Protein AF-0000000076679055 (afdb_homodimer)

Radius of gyration: 23.66 Å; Cα contacts (8 Å, |Δi|>4): 465; chains: 2; bounding box: 40×98×51 Å

Nearest PDB structures (foldseek):
  8y9r-assembly2_B  TM=8.107E-01  e=3.234E-06  Physcomitrium patens
  3w3u-assembly1_A  TM=6.048E-01  e=8.838E-02  Saccharomyces cerevisiae S288C
  7zbw-assembly1_D  TM=5.914E-01  e=6.146E-02  Homo sapiens
  3w3t-assembly1_A  TM=6.083E-01  e=1.524E-01  Saccharomyces cerevisiae S288C
  8or2-assembly1_C  TM=5.785E-01  e=1.456E-01  Homo sapiens

Solvent-accessible surface area (backbone atoms only — not comparable to full-atom values): 18844 Å² total; per-residue (Å²): 130,77,78,72,76,64,75,47,62,43,54,52,50,50,51,32,52,58,38,26,70,36,81,91,36,21,67,60,24,49,52,50,47,44,51,48,56,57,64,55,52,73,86,47,43,65,47,41,54,54,53,44,50,60,64,50,90,84,49,54,64,63,42,49,21,50,35,31,43,43,59,32,45,39,60,81,54,43,61,62,79,67,42,57,83,46,42,66,60,54,47,51,42,38,61,71,42,28,61,46,83,49,65,68,35,38,52,24,30,30,46,25,39,23,37,46,25,37,49,36,36,73,71,67,40,72,66,57,81,56,61,67,38,54,47,32,44,74,64,44,83,49,63,46,21,26,29,37,21,20,45,27,48,22,33,31,50,45,42,55,44,89,79,54,69,68,58,54,50,54,71,54,53,40,57,78,80,127,132,76,78,73,78,65,74,49,63,43,55,52,50,50,52,33,51,59,37,26,70,36,81,90,36,21,68,60,24,48,53,50,49,46,52,48,56,56,64,54,50,71,88,47,44,65,49,42,54,54,52,44,51,61,64,49,91,83,49,53,64,64,42,48,22,49,36,31,44,44,59,32,44,40,60,80,55,42,61,63,79,67,42,58,83,45,41,66,58,53,47,50,43,37,59,72,42,29,61,46,83,49,64,67,36,37,51,23,30,30,46,25,40,24,37,48,24,37,49,36,34,75,70,68,40,73,66,59,81,56,59,68,38,54,46,34,45,74,66,44,83,48,64,45,23,26,29,38,21,19,45,26,48,22,32,32,50,44,41,54,43,89,79,53,71,68,56,54,49,52,71,53,55,41,57,76,81,128

pLDDT: mean 84.45, std 19.36, range [22.41, 98.06]

Sequence (356 aa):
MGTSKGEGTKQRVNRCLSKMSDRDTEAMAASELESMARALAPDALPAFVAAVSDARPTDRAPLRRHSLRVLALLPASHPAEAVAPLLPRMLSAALRRLRDPDSSVRAACVDAVRSVAVAAAAAGRRPGRPPPLTDALLHEQDQCAQLAAALCLAAAVDASDPGDPDLARHLRGSSPASMGTSKGEGTKQRVNRCLSKMSDRDTEAMAASELESMARALAPDALPAFVAAVSDARPTDRAPLRRHSLRVLALLPASHPAEAVAPLLPRMLSAALRRLRDPDSSVRAACVDAVRSVAVAAAAAGRRPGRPPPLTDALLHEQDQCAQLAAALCLAAAVDASDPGDPDLARHLRGSSPAS

Foldseek 3Di:
DPPPVPQQLLRVLVVLLVLCLDPVCVVVSLVVLLVCLLPDDLVSNQSNLVNLLPDDLPGDPSSLLSSLQSLLCNLVRDDLVSCVVCLVSQLVSLLVCQLPPDVSSLLSSLSNLLSSLLSCLVVVNQPDQPVVLVCQCVPPPRPSNNVSSVSSSQSNVVSNDPPDPVSNCVSPVVPPDD/DPPPVPQQLLRVLVVLLVLCLDPVCNVVSLVVLLVCLLPDDLVSVVSNLVNLLPDDLPGDPSSLLSSLQSLLCNLVRDDLVSCVVCLVSQLVSLLVCQLRPDVSSLLSSLSNLLSSLLSCLVVVNQPDQPVVLVCQCVPPPRPSNNVSSVSSSQSNVVSNPPPDPVSNCVSVVVPPDD

Structure (mmCIF, N/CA/C/O backbone):
data_AF-0000000076679055-model_v1
#
loop_
_entity.id
_entity.type
_entity.pdbx_description
1 polymer 'Microtubule-associated protein SPIRAL2-like'
#
loop_
_atom_site.group_PDB
_atom_site.id
_atom_site.type_symbol
_atom_site.label_atom_id
_atom_site.label_alt_id
_atom_site.label_comp_id
_atom_site.label_asym_id
_atom_site.label_entity_id
_atom_site.label_seq_id
_atom_site.pdbx_PDB_ins_code
_atom_site.Cartn_x
_atom_site.Cartn_y
_atom_site.Cartn_z
_atom_site.occupancy
_atom_site.B_iso_or_equiv
_atom_site.auth_seq_id
_atom_site.auth_comp_id
_atom_site.auth_asym_id
_atom_site.auth_atom_id
_atom_site.pdbx_PDB_model_num
ATOM 1 N N . MET A 1 1 ? 2.695 -46.188 -33.531 1 27.61 1 MET A N 1
ATOM 2 C CA . MET A 1 1 ? 2.6 -44.75 -33.469 1 27.61 1 MET A CA 1
ATOM 3 C C . MET A 1 1 ? 2.779 -44.25 -32.031 1 27.61 1 MET A C 1
ATOM 5 O O . MET A 1 1 ? 2.018 -44.656 -31.141 1 27.61 1 MET A O 1
ATOM 9 N N . GLY A 1 2 ? 3.902 -44.312 -31.422 1 33.94 2 GLY A N 1
ATOM 10 C CA . GLY A 1 2 ? 4.277 -44.156 -30.031 1 33.94 2 GLY A CA 1
ATOM 11 C C . GLY A 1 2 ? 3.584 -42.969 -29.359 1 33.94 2 GLY A C 1
ATOM 12 O O . GLY A 1 2 ? 3.428 -41.906 -29.953 1 33.94 2 GLY A O 1
ATOM 13 N N . THR A 1 3 ? 2.453 -43.188 -28.625 1 39.16 3 THR A N 1
ATOM 14 C CA . THR A 1 3 ? 1.715 -42.219 -27.828 1 39.16 3 THR A CA 1
ATOM 15 C C . THR A 1 3 ? 2.656 -41.156 -27.281 1 39.16 3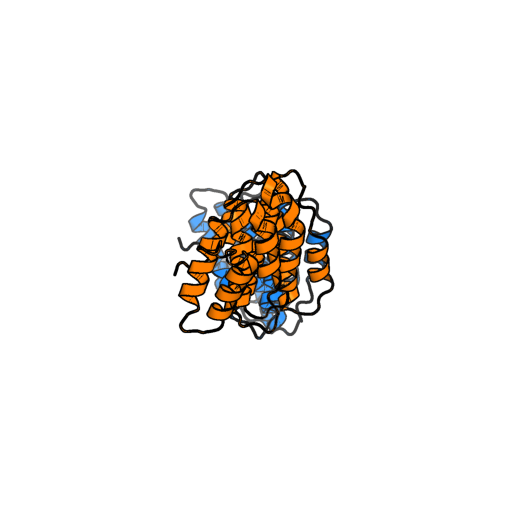 THR A C 1
ATOM 17 O O . THR A 1 3 ? 3.588 -41.469 -26.531 1 39.16 3 THR A O 1
ATOM 20 N N . SER A 1 4 ? 3.342 -40.375 -28.016 1 40.94 4 SER A N 1
ATOM 21 C CA . SER A 1 4 ? 4.266 -39.281 -27.688 1 40.94 4 SER A CA 1
ATOM 22 C C . SER A 1 4 ? 3.963 -38.719 -26.312 1 40.94 4 SER A C 1
ATOM 24 O O . SER A 1 4 ? 2.867 -38.188 -26.062 1 40.94 4 SER A O 1
ATOM 26 N N . LYS A 1 5 ? 4.051 -39.406 -25.156 1 46.84 5 LYS A N 1
ATOM 27 C CA . LYS A 1 5 ? 3.824 -39.094 -23.75 1 46.84 5 LYS A CA 1
ATOM 28 C C . LYS A 1 5 ? 4.02 -37.594 -23.484 1 46.84 5 LYS A C 1
ATOM 30 O O . LYS A 1 5 ? 5.137 -37.094 -23.578 1 46.84 5 LYS A O 1
ATOM 35 N N . GLY A 1 6 ? 3.215 -36.656 -23.984 1 52.88 6 GLY A N 1
ATOM 36 C CA . GLY A 1 6 ? 3.178 -35.219 -23.953 1 52.88 6 GLY A CA 1
ATOM 37 C C . GLY A 1 6 ? 3.947 -34.625 -22.781 1 52.88 6 GLY A C 1
ATOM 38 O O . GLY A 1 6 ? 4.195 -35.281 -21.781 1 52.88 6 GLY A O 1
ATOM 39 N N . GLU A 1 7 ? 4.938 -33.781 -23.203 1 69.25 7 GLU A N 1
ATOM 40 C CA . GLU A 1 7 ? 5.719 -33.062 -22.203 1 69.25 7 GLU A CA 1
ATOM 41 C C . GLU A 1 7 ? 4.859 -32.719 -21 1 69.25 7 GLU A C 1
ATOM 43 O O . GLU A 1 7 ? 3.756 -32.188 -21.156 1 69.25 7 GLU A O 1
ATOM 48 N N . GLY A 1 8 ? 5.148 -33.438 -19.938 1 85.56 8 GLY A N 1
ATOM 49 C CA . GLY A 1 8 ? 4.438 -33.156 -18.703 1 85.56 8 GLY A CA 1
ATOM 50 C C . GLY A 1 8 ? 4.355 -31.656 -18.406 1 85.56 8 GLY A C 1
ATOM 51 O O . GLY A 1 8 ? 5.129 -30.875 -18.953 1 85.56 8 GLY A O 1
ATOM 52 N N . THR A 1 9 ? 3.268 -31.234 -18 1 88.25 9 THR A N 1
ATOM 53 C CA . THR A 1 9 ? 3.029 -29.844 -17.656 1 88.25 9 THR A CA 1
ATOM 54 C C . THR A 1 9 ? 4.273 -29.219 -17.031 1 88.25 9 THR A C 1
ATOM 56 O O . THR A 1 9 ? 4.691 -28.125 -17.422 1 88.25 9 THR A O 1
ATOM 59 N N . LYS A 1 10 ? 4.965 -29.906 -16.172 1 90.56 10 LYS A N 1
ATOM 60 C CA . LYS A 1 10 ? 6.145 -29.391 -15.492 1 90.56 10 LYS A CA 1
ATOM 61 C C . LYS A 1 10 ? 7.277 -29.125 -16.484 1 90.56 10 LYS A C 1
ATOM 63 O O . LYS A 1 10 ? 7.965 -28.109 -16.375 1 90.56 10 LYS A O 1
ATOM 68 N N . GLN A 1 11 ? 7.473 -29.984 -17.391 1 91 11 GLN A N 1
ATOM 69 C CA . GLN A 1 11 ? 8.531 -29.828 -18.391 1 91 11 GLN A CA 1
ATOM 70 C C . GLN A 1 11 ? 8.266 -28.641 -19.297 1 91 11 GLN A C 1
ATOM 72 O O . GLN A 1 11 ? 9.188 -27.875 -19.625 1 91 11 GLN A O 1
ATOM 77 N N . ARG A 1 12 ? 7.078 -28.516 -19.672 1 92.25 12 ARG A N 1
ATOM 78 C CA . ARG A 1 12 ? 6.707 -27.391 -20.516 1 92.25 12 ARG A CA 1
ATOM 79 C C . ARG A 1 12 ? 6.934 -26.062 -19.797 1 92.25 12 ARG A C 1
ATOM 81 O O . ARG A 1 12 ? 7.473 -25.125 -20.375 1 92.25 12 ARG A O 1
ATOM 88 N N . VAL A 1 13 ? 6.547 -26.031 -18.516 1 93.81 13 VAL A N 1
ATOM 89 C CA . VAL A 1 13 ? 6.719 -24.828 -17.703 1 93.81 13 VAL A CA 1
ATOM 90 C C . VAL A 1 13 ? 8.211 -24.516 -17.562 1 93.81 13 VAL A C 1
ATOM 92 O O . VAL A 1 13 ? 8.625 -23.375 -17.766 1 93.81 13 VAL A O 1
ATOM 95 N N . ASN A 1 14 ? 8.969 -25.516 -17.312 1 91.75 14 ASN A N 1
ATOM 96 C CA . ASN A 1 14 ? 10.406 -25.328 -17.125 1 91.75 14 ASN A CA 1
ATOM 97 C C . ASN A 1 14 ? 11.07 -24.797 -18.391 1 91.75 14 ASN A C 1
ATOM 99 O O . ASN A 1 14 ? 11.977 -23.969 -18.328 1 91.75 14 ASN A O 1
ATOM 103 N N . ARG A 1 15 ? 10.617 -25.312 -19.453 1 91.62 15 ARG A N 1
ATOM 104 C CA . ARG A 1 15 ? 11.133 -24.828 -20.734 1 91.62 15 ARG A CA 1
ATOM 105 C C . ARG A 1 15 ? 10.805 -23.344 -20.922 1 91.62 15 ARG A C 1
ATOM 107 O O . ARG A 1 15 ? 11.664 -22.562 -21.328 1 91.62 15 ARG A O 1
ATOM 114 N N . CYS A 1 16 ? 9.633 -23.016 -20.656 1 93.12 16 CYS A N 1
ATOM 115 C CA . CYS A 1 16 ? 9.211 -21.625 -20.766 1 93.12 16 CYS A CA 1
ATOM 116 C C . CYS A 1 16 ? 10.031 -20.734 -19.828 1 93.12 16 CYS A C 1
ATOM 118 O O . CYS A 1 16 ? 10.5 -19.672 -20.234 1 93.12 16 CYS A O 1
ATOM 120 N N . LEU A 1 17 ? 10.227 -21.188 -18.625 1 92.25 17 LEU A N 1
ATOM 121 C CA . LEU A 1 17 ? 10.977 -20.422 -17.625 1 92.25 17 LEU A CA 1
ATOM 122 C C . LEU A 1 17 ? 12.43 -20.25 -18.062 1 92.25 17 LEU A C 1
ATOM 124 O O . LEU A 1 17 ? 13.016 -19.188 -17.891 1 92.25 17 LEU A O 1
ATOM 128 N N . SER A 1 18 ? 12.953 -21.281 -18.625 1 90.88 18 SER A N 1
ATOM 129 C CA . SER A 1 18 ? 14.32 -21.219 -19.125 1 90.88 18 SER A CA 1
ATOM 130 C C . SER A 1 18 ? 14.461 -20.172 -20.219 1 90.88 18 SER A C 1
ATOM 132 O O . SER A 1 18 ? 15.453 -19.438 -20.266 1 90.88 18 SER A O 1
ATOM 134 N N . LYS A 1 19 ? 13.508 -20.062 -21.078 1 93.31 19 LYS A N 1
ATOM 135 C CA . LYS A 1 19 ? 13.5 -19.078 -22.156 1 93.31 19 LYS A CA 1
ATOM 136 C C . LYS A 1 19 ? 13.367 -17.656 -21.609 1 93.31 19 LYS A C 1
ATOM 138 O O . LYS A 1 19 ? 13.75 -16.688 -22.266 1 93.31 19 LYS A O 1
ATOM 143 N N . MET A 1 20 ? 12.836 -17.5 -20.438 1 91.5 20 MET A N 1
ATOM 144 C CA . MET A 1 20 ? 12.57 -16.203 -19.828 1 91.5 20 MET A CA 1
ATOM 145 C C . MET A 1 20 ? 13.859 -15.57 -19.328 1 91.5 20 MET A C 1
ATOM 147 O O . MET A 1 20 ? 13.922 -14.359 -19.109 1 91.5 20 MET A O 1
ATOM 151 N N . SER A 1 21 ? 14.852 -16.391 -19.172 1 86.56 21 SER A N 1
ATOM 152 C CA . SER A 1 21 ? 16.125 -15.898 -18.672 1 86.56 21 SER A CA 1
ATOM 153 C C . SER A 1 21 ? 16.922 -15.18 -19.766 1 86.56 21 SER A C 1
ATOM 155 O O . SER A 1 21 ? 17.875 -14.461 -19.469 1 86.56 21 SER A O 1
ATOM 157 N N . ASP A 1 22 ? 16.469 -15.438 -20.984 1 88.88 22 ASP A N 1
ATOM 158 C CA . ASP A 1 22 ? 17.109 -14.742 -22.094 1 88.88 22 ASP A CA 1
ATOM 159 C C . ASP A 1 22 ? 16.312 -13.5 -22.484 1 88.88 22 ASP A C 1
ATOM 161 O O . ASP A 1 22 ? 15.109 -13.578 -22.75 1 88.88 22 ASP A O 1
ATOM 165 N N . ARG A 1 23 ? 17 -12.398 -22.578 1 87.5 23 ARG A N 1
ATOM 166 C CA . ARG A 1 23 ? 16.359 -11.117 -22.859 1 87.5 23 ARG A CA 1
ATOM 167 C C . ARG A 1 23 ? 15.617 -11.156 -24.188 1 87.5 23 ARG A C 1
ATOM 169 O O . ARG A 1 23 ? 14.516 -10.617 -24.312 1 87.5 23 ARG A O 1
ATOM 176 N N . ASP A 1 24 ? 16.125 -11.875 -25.125 1 91.62 24 ASP A N 1
ATOM 177 C CA . ASP A 1 24 ? 15.57 -11.898 -26.469 1 91.62 24 ASP A CA 1
ATOM 178 C C . ASP A 1 24 ? 14.273 -12.695 -26.531 1 91.62 24 ASP A C 1
ATOM 180 O O . ASP A 1 24 ? 13.43 -12.461 -27.391 1 91.62 24 ASP A O 1
ATOM 184 N N . THR A 1 25 ? 14.094 -13.586 -25.625 1 93.31 25 THR A N 1
ATOM 185 C CA . THR A 1 25 ? 12.938 -14.477 -25.688 1 93.31 25 THR A CA 1
ATOM 186 C C . THR A 1 25 ? 12.016 -14.242 -24.484 1 93.31 25 THR A C 1
ATOM 188 O O . THR A 1 25 ? 11 -14.93 -24.344 1 93.31 25 THR A O 1
ATOM 191 N N . GLU A 1 26 ? 12.352 -13.312 -23.625 1 93.56 26 GLU A N 1
ATOM 192 C CA . GLU A 1 26 ? 11.633 -13.094 -22.359 1 93.56 26 GLU A CA 1
ATOM 193 C C . GLU A 1 26 ? 10.156 -12.812 -22.625 1 93.56 26 GLU A C 1
ATOM 195 O O . GLU A 1 26 ? 9.281 -13.453 -22.031 1 93.56 26 GLU A O 1
ATOM 200 N N . ALA A 1 27 ? 9.867 -11.883 -23.484 1 94.56 27 ALA A N 1
ATOM 201 C CA . ALA A 1 27 ? 8.5 -11.453 -23.734 1 94.56 27 ALA A CA 1
ATOM 202 C C . ALA A 1 27 ? 7.652 -12.602 -24.281 1 94.56 27 ALA A C 1
ATOM 204 O O . ALA A 1 27 ? 6.512 -12.797 -23.859 1 94.56 27 ALA A O 1
ATOM 205 N N . MET A 1 28 ? 8.25 -13.273 -25.234 1 95.44 28 MET A N 1
ATOM 206 C CA . MET A 1 28 ? 7.543 -14.406 -25.828 1 95.44 28 MET A CA 1
ATOM 207 C C . MET A 1 28 ? 7.309 -15.508 -24.797 1 95.44 28 MET A C 1
ATOM 209 O O . MET A 1 28 ? 6.223 -16.078 -24.734 1 95.44 28 MET A O 1
ATOM 213 N N . ALA A 1 29 ? 8.352 -15.797 -24.078 1 96.62 29 ALA A N 1
ATOM 214 C CA . ALA A 1 29 ? 8.25 -16.812 -23.031 1 96.62 29 ALA A CA 1
ATOM 215 C C . ALA A 1 29 ? 7.191 -16.422 -22 1 96.62 29 ALA A C 1
ATOM 217 O O . ALA A 1 29 ? 6.406 -17.281 -21.562 1 96.62 29 ALA A O 1
ATOM 218 N N . ALA A 1 30 ? 7.117 -15.172 -21.641 1 96.56 30 ALA A N 1
ATOM 219 C CA . ALA A 1 30 ? 6.125 -14.68 -20.688 1 96.56 30 ALA A CA 1
ATOM 220 C C . ALA A 1 30 ? 4.711 -14.867 -21.219 1 96.56 30 ALA A C 1
ATOM 222 O O . ALA A 1 30 ? 3.822 -15.336 -20.5 1 96.56 30 ALA A O 1
ATOM 223 N N . SER A 1 31 ? 4.547 -14.469 -22.453 1 96.69 31 SER A N 1
ATOM 224 C CA . SER A 1 31 ? 3.244 -14.617 -23.094 1 96.69 31 SER A CA 1
ATOM 225 C C . SER A 1 31 ? 2.826 -16.078 -23.156 1 96.69 31 SER A C 1
ATOM 227 O O . SER A 1 31 ? 1.664 -16.422 -22.906 1 96.69 31 SER A O 1
ATOM 229 N N . GLU A 1 32 ? 3.777 -16.906 -23.547 1 96.25 32 GLU A N 1
ATOM 230 C CA . GLU A 1 32 ? 3.508 -18.328 -23.609 1 96.25 32 GLU A CA 1
ATOM 231 C C . GLU A 1 32 ? 3.115 -18.891 -22.234 1 96.25 32 GLU A C 1
ATOM 233 O O . GLU A 1 32 ? 2.154 -19.641 -22.125 1 96.25 32 GLU A O 1
ATOM 238 N N . LEU A 1 33 ? 3.814 -18.531 -21.25 1 96.69 33 LEU A N 1
ATOM 239 C CA . LEU A 1 33 ? 3.535 -18.984 -19.891 1 96.69 33 LEU A CA 1
ATOM 240 C C . LEU A 1 33 ? 2.143 -18.547 -19.453 1 96.69 33 LEU A C 1
ATOM 242 O O . LEU A 1 33 ? 1.403 -19.344 -18.859 1 96.69 33 LEU A O 1
ATOM 246 N N . GLU A 1 34 ? 1.774 -17.344 -19.719 1 97.31 34 GLU A N 1
ATOM 247 C CA . GLU A 1 34 ? 0.449 -16.844 -19.375 1 97.31 34 GLU A CA 1
ATOM 248 C C . GLU A 1 34 ? -0.645 -17.625 -20.094 1 97.31 34 GLU A C 1
ATOM 250 O O . GLU A 1 34 ? -1.669 -17.969 -19.5 1 97.31 34 GLU A O 1
ATOM 255 N N . SER A 1 35 ? -0.369 -17.844 -21.344 1 96.88 35 SER A N 1
ATOM 256 C CA . SER A 1 35 ? -1.322 -18.625 -22.125 1 96.88 35 SER A CA 1
ATOM 257 C C . SER A 1 35 ? -1.48 -20.031 -21.547 1 96.88 35 SER A C 1
ATOM 259 O O . SER A 1 35 ? -2.594 -20.547 -21.469 1 96.88 35 SER A O 1
ATOM 261 N N . MET A 1 36 ? -0.438 -20.625 -21.188 1 95.75 36 MET A N 1
ATOM 262 C CA . MET A 1 36 ? -0.47 -21.938 -20.547 1 95.75 36 MET A CA 1
ATOM 263 C C . MET A 1 36 ? -1.294 -21.891 -19.266 1 95.75 36 MET A C 1
ATOM 265 O O . MET A 1 36 ? -2.143 -22.75 -19.031 1 95.75 36 MET A O 1
ATOM 269 N N . ALA A 1 37 ? -1.07 -20.922 -18.469 1 97.31 37 ALA A N 1
ATOM 270 C CA . ALA A 1 37 ? -1.757 -20.766 -17.188 1 97.31 37 ALA A CA 1
ATOM 271 C C . ALA A 1 37 ? -3.268 -20.688 -17.391 1 97.31 37 ALA A C 1
ATOM 273 O O . ALA A 1 37 ? -4.031 -21.266 -16.609 1 97.31 37 ALA A O 1
ATOM 274 N N . ARG A 1 38 ? -3.74 -20.031 -18.406 1 96.88 38 ARG A N 1
ATOM 275 C CA . ARG A 1 38 ? -5.16 -19.812 -18.656 1 96.88 38 ARG A CA 1
ATOM 276 C C . ARG A 1 38 ? -5.828 -21.062 -19.203 1 96.88 38 ARG A C 1
ATOM 278 O O . ARG A 1 38 ? -7.023 -21.281 -19.016 1 96.88 38 ARG A O 1
ATOM 285 N N . ALA A 1 39 ? -5.02 -21.844 -19.828 1 95.12 39 ALA A N 1
ATOM 286 C CA . ALA A 1 39 ? -5.594 -22.953 -20.578 1 95.12 39 ALA A CA 1
ATOM 287 C C . ALA A 1 39 ? -5.367 -24.281 -19.844 1 95.12 39 ALA A C 1
ATOM 289 O O . ALA A 1 39 ? -5.664 -25.344 -20.391 1 95.12 39 ALA A O 1
ATOM 290 N N . LEU A 1 40 ? -4.926 -24.281 -18.703 1 94.69 40 LEU A N 1
ATOM 291 C CA . LEU A 1 40 ? -4.582 -25.484 -17.969 1 94.69 40 LEU A CA 1
ATOM 292 C C . LEU A 1 40 ? -5.828 -26.312 -17.672 1 94.69 40 LEU A C 1
ATOM 294 O O . LEU A 1 40 ? -6.875 -25.766 -17.328 1 94.69 40 LEU A O 1
ATOM 298 N N . ALA A 1 41 ? -5.734 -27.547 -17.859 1 93.69 41 ALA A N 1
ATOM 299 C CA . ALA A 1 41 ? -6.746 -28.453 -17.312 1 93.69 41 ALA A CA 1
ATOM 300 C C . ALA A 1 41 ? -6.668 -28.5 -15.797 1 93.69 41 ALA A C 1
ATOM 302 O O . ALA A 1 41 ? -5.586 -28.375 -15.219 1 93.69 41 ALA A O 1
ATOM 303 N N . PRO A 1 42 ? -7.789 -28.766 -15.172 1 92.44 42 PRO A N 1
ATOM 304 C CA . PRO A 1 42 ? -7.82 -28.781 -13.703 1 92.44 42 PRO A CA 1
ATOM 305 C C . PRO A 1 42 ? -6.812 -29.766 -13.109 1 92.44 42 PRO A C 1
ATOM 307 O O . PRO A 1 42 ? -6.227 -29.484 -12.062 1 92.44 42 PRO A O 1
ATOM 310 N N . ASP A 1 43 ? -6.602 -30.844 -13.766 1 92.69 43 ASP A N 1
ATOM 311 C CA . ASP A 1 43 ? -5.723 -31.875 -13.219 1 92.69 43 ASP A CA 1
ATOM 312 C C . ASP A 1 43 ? -4.254 -31.469 -13.375 1 92.69 43 ASP A C 1
ATOM 314 O O . ASP A 1 43 ? -3.375 -32.062 -12.75 1 92.69 43 ASP A O 1
ATOM 318 N N . ALA A 1 44 ? -3.961 -30.484 -14.18 1 95.31 44 ALA A N 1
ATOM 319 C CA . ALA A 1 44 ? -2.59 -30.031 -14.422 1 95.31 44 ALA A CA 1
ATOM 320 C C . ALA A 1 44 ? -2.217 -28.875 -13.5 1 95.31 44 ALA A C 1
ATOM 322 O O . ALA A 1 44 ? -1.05 -28.484 -13.422 1 95.31 44 ALA A O 1
ATOM 323 N N . LEU A 1 45 ? -3.145 -28.328 -12.742 1 96.62 45 LEU A N 1
ATOM 324 C CA . LEU A 1 45 ? -2.963 -27.109 -11.945 1 96.62 45 LEU A CA 1
ATOM 325 C C . LEU A 1 45 ? -1.923 -27.344 -10.852 1 96.62 45 LEU A C 1
ATOM 327 O O . LEU A 1 45 ? -0.998 -26.531 -10.695 1 96.62 45 LEU A O 1
ATOM 331 N N . PRO A 1 46 ? -2.014 -28.5 -10.164 1 96.31 46 PRO A N 1
ATOM 332 C CA . PRO A 1 46 ? -1.038 -28.688 -9.086 1 96.31 46 PRO A CA 1
ATOM 333 C C . PRO A 1 46 ? 0.401 -28.734 -9.594 1 96.31 46 PRO A C 1
ATOM 335 O O . PRO A 1 46 ? 1.29 -28.125 -9 1 96.31 46 PRO A O 1
ATOM 338 N N . ALA A 1 47 ? 0.545 -29.406 -10.688 1 95.44 47 ALA A N 1
ATOM 339 C CA . ALA A 1 47 ? 1.887 -29.516 -11.258 1 95.44 47 ALA A CA 1
ATOM 340 C C . ALA A 1 47 ? 2.377 -28.156 -11.75 1 95.44 47 ALA A C 1
ATOM 342 O O . ALA A 1 47 ? 3.553 -27.812 -11.602 1 95.44 47 ALA A O 1
ATOM 343 N N . PHE A 1 48 ? 1.551 -27.484 -12.344 1 97.06 48 PHE A N 1
ATOM 344 C CA . PHE A 1 48 ? 1.873 -26.156 -12.828 1 97.06 48 PHE A CA 1
ATOM 345 C C . PHE A 1 48 ? 2.285 -25.25 -11.672 1 97.06 48 PHE A C 1
ATOM 347 O O . PHE A 1 48 ? 3.344 -24.609 -11.719 1 97.06 48 PHE A O 1
ATOM 354 N N . VAL A 1 49 ? 1.483 -25.156 -10.586 1 97.81 49 VAL A N 1
ATOM 355 C CA . VAL A 1 49 ? 1.738 -24.328 -9.414 1 97.81 49 VAL A CA 1
ATOM 356 C C . VAL A 1 49 ? 3.062 -24.734 -8.773 1 97.81 49 VAL A C 1
ATOM 358 O O . VAL A 1 49 ? 3.867 -23.875 -8.398 1 97.81 49 VAL A O 1
ATOM 361 N N . ALA A 1 50 ? 3.309 -25.984 -8.742 1 96.12 50 ALA A N 1
ATOM 362 C CA . ALA A 1 50 ? 4.555 -26.484 -8.164 1 96.12 50 ALA A CA 1
ATOM 363 C C . ALA A 1 50 ? 5.762 -26 -8.961 1 96.12 50 ALA A C 1
ATOM 365 O O . ALA A 1 50 ? 6.762 -25.562 -8.375 1 96.12 50 ALA A O 1
ATOM 366 N N . ALA A 1 51 ? 5.641 -26.062 -10.266 1 95.19 51 ALA A N 1
ATOM 367 C CA . ALA A 1 51 ? 6.758 -25.703 -11.133 1 95.19 51 ALA A CA 1
ATOM 368 C C . ALA A 1 51 ? 7.062 -24.203 -11.039 1 95.19 51 ALA A C 1
ATOM 370 O O . ALA A 1 51 ? 8.227 -23.812 -10.914 1 95.19 51 ALA A O 1
ATOM 371 N N . VAL A 1 52 ? 6.055 -23.391 -11.023 1 96.38 52 VAL A N 1
ATOM 372 C CA . VAL A 1 52 ? 6.266 -21.953 -11.016 1 96.38 52 VAL A CA 1
ATOM 373 C C . VAL A 1 52 ? 6.715 -21.5 -9.633 1 96.38 52 VAL A C 1
ATOM 375 O O . VAL A 1 52 ? 7.43 -20.5 -9.492 1 96.38 52 VAL A O 1
ATOM 378 N N . SER A 1 53 ? 6.352 -22.219 -8.594 1 96.44 53 SER A N 1
ATOM 379 C CA . SER A 1 53 ? 6.695 -21.875 -7.223 1 96.44 53 SER A CA 1
ATOM 380 C C . SER A 1 53 ? 8.156 -22.172 -6.926 1 96.44 53 SER A C 1
ATOM 382 O O . SER A 1 53 ? 8.672 -21.797 -5.867 1 96.44 53 SER A O 1
ATOM 384 N N . ASP A 1 54 ? 8.828 -22.766 -7.859 1 92.5 54 ASP A N 1
ATOM 385 C CA . ASP A 1 54 ? 10.203 -23.188 -7.629 1 92.5 54 ASP A CA 1
ATOM 386 C C . ASP A 1 54 ? 11.188 -22.078 -8.008 1 92.5 54 ASP A C 1
ATOM 388 O O . ASP A 1 54 ? 12.398 -22.234 -7.84 1 92.5 54 ASP A O 1
ATOM 392 N N . ALA A 1 55 ? 10.719 -21.031 -8.5 1 93.62 55 ALA A N 1
ATOM 393 C CA . ALA A 1 55 ? 11.594 -19.906 -8.82 1 93.62 55 ALA A CA 1
ATOM 394 C C . ALA A 1 55 ? 12.453 -19.516 -7.621 1 93.62 55 ALA A C 1
ATOM 396 O O . ALA A 1 55 ? 11.969 -19.469 -6.492 1 93.62 55 ALA A O 1
ATOM 397 N N . ARG A 1 56 ? 13.719 -19.312 -7.859 1 94 56 ARG A N 1
ATOM 398 C CA . ARG A 1 56 ? 14.703 -19.031 -6.816 1 94 56 ARG A CA 1
ATOM 399 C C . ARG A 1 56 ? 15.062 -17.547 -6.797 1 94 56 ARG A C 1
ATOM 401 O O . ARG A 1 56 ? 14.891 -16.844 -7.797 1 94 56 ARG A O 1
ATOM 408 N N . PRO A 1 57 ? 15.578 -17.094 -5.629 1 94.44 57 PRO A N 1
ATOM 409 C CA . PRO A 1 57 ? 16.047 -15.703 -5.543 1 94.44 57 PRO A CA 1
ATOM 410 C C . PRO A 1 57 ? 17.188 -15.406 -6.508 1 94.44 57 PRO A C 1
ATOM 412 O O . PRO A 1 57 ? 17.406 -14.242 -6.867 1 94.44 57 PRO A O 1
ATOM 415 N N . THR A 1 58 ? 17.891 -16.391 -6.98 1 94.5 58 THR A N 1
ATOM 416 C CA . THR A 1 58 ? 19.047 -16.219 -7.863 1 94.5 58 THR A CA 1
ATOM 417 C C . THR A 1 58 ? 18.594 -16.109 -9.32 1 94.5 58 THR A C 1
ATOM 419 O O . THR A 1 58 ? 19.375 -15.711 -10.188 1 94.5 58 THR A O 1
ATOM 422 N N . ASP A 1 59 ? 17.422 -16.453 -9.562 1 94.69 59 ASP A N 1
ATOM 423 C CA . ASP A 1 59 ? 16.906 -16.312 -10.922 1 94.69 59 ASP A CA 1
ATOM 424 C C . ASP A 1 59 ? 16.797 -14.844 -11.32 1 94.69 59 ASP A C 1
ATOM 426 O O . ASP A 1 59 ? 16.703 -13.969 -10.453 1 94.69 59 ASP A O 1
ATOM 430 N N . ARG A 1 60 ? 16.812 -14.625 -12.609 1 94.75 60 ARG A N 1
ATOM 431 C CA . ARG A 1 60 ? 16.672 -13.258 -13.102 1 94.75 60 ARG A CA 1
ATOM 432 C C . ARG A 1 60 ? 15.305 -12.68 -12.727 1 94.75 60 ARG A C 1
ATOM 434 O O . ARG A 1 60 ? 14.312 -13.406 -12.641 1 94.75 60 ARG A O 1
ATOM 441 N N . ALA A 1 61 ? 15.18 -11.43 -12.586 1 95.56 61 ALA A N 1
ATOM 442 C CA . ALA A 1 61 ? 14.008 -10.727 -12.078 1 95.56 61 ALA A CA 1
ATOM 443 C C . ALA A 1 61 ? 12.773 -11.008 -12.93 1 95.56 61 ALA A C 1
ATOM 445 O O . ALA A 1 61 ? 11.688 -11.25 -12.398 1 95.56 61 ALA A O 1
ATOM 446 N N . PRO A 1 62 ? 12.93 -11.062 -14.258 1 95.38 62 PRO A N 1
ATOM 447 C CA . PRO A 1 62 ? 11.734 -11.336 -15.047 1 95.38 62 PRO A CA 1
ATOM 448 C C . PRO A 1 62 ? 11.125 -12.711 -14.75 1 95.38 62 PRO A C 1
ATOM 450 O O . PRO A 1 62 ? 9.906 -12.852 -14.719 1 95.38 62 PRO A O 1
ATOM 453 N N . LEU A 1 63 ? 11.992 -13.625 -14.586 1 96.44 63 LEU A N 1
ATOM 454 C CA . LEU A 1 63 ? 11.5 -14.961 -14.258 1 96.44 63 LEU A CA 1
ATOM 455 C C . LEU A 1 63 ? 10.758 -14.961 -12.922 1 96.44 63 LEU A C 1
ATOM 457 O O . LEU A 1 63 ? 9.656 -15.5 -12.82 1 96.44 63 LEU A O 1
ATOM 461 N N . ARG A 1 64 ? 11.32 -14.359 -11.922 1 96.88 64 ARG A N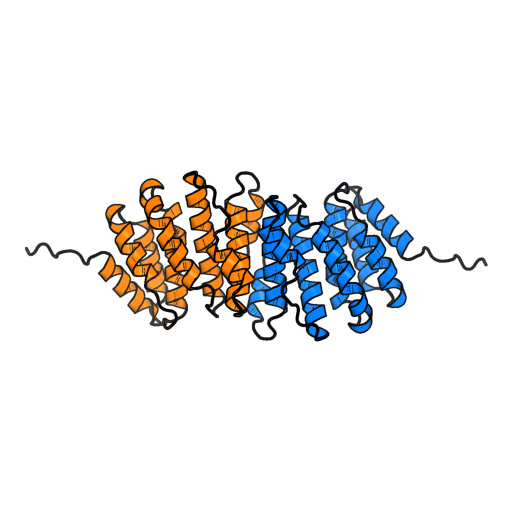 1
ATOM 462 C CA . ARG A 1 64 ? 10.68 -14.266 -10.617 1 96.88 64 ARG A CA 1
ATOM 463 C C . ARG A 1 64 ? 9.359 -13.516 -10.703 1 96.88 64 ARG A C 1
ATOM 465 O O . ARG A 1 64 ? 8.352 -13.953 -10.156 1 96.88 64 ARG A O 1
ATOM 472 N N . ARG A 1 65 ? 9.305 -12.453 -11.469 1 97.19 65 ARG A N 1
ATOM 473 C CA . ARG A 1 65 ? 8.117 -11.633 -11.641 1 97.19 65 ARG A CA 1
ATOM 474 C C . ARG A 1 65 ? 7.008 -12.414 -12.336 1 97.19 65 ARG A C 1
ATOM 476 O O . ARG A 1 65 ? 5.863 -12.43 -11.875 1 97.19 65 ARG A O 1
ATOM 483 N N . HIS A 1 66 ? 7.352 -13.047 -13.391 1 96.81 66 HIS A N 1
ATOM 484 C CA . HIS A 1 66 ? 6.336 -13.727 -14.188 1 96.81 66 HIS A CA 1
ATOM 485 C C . HIS A 1 66 ? 5.82 -14.977 -13.484 1 96.81 66 HIS A C 1
ATOM 487 O O . HIS A 1 66 ? 4.652 -15.344 -13.633 1 96.81 66 HIS A O 1
ATOM 493 N N . SER A 1 67 ? 6.684 -15.625 -12.766 1 97.25 67 SER A N 1
ATOM 494 C CA . SER A 1 67 ? 6.219 -16.75 -11.953 1 97.25 67 SER A CA 1
ATOM 495 C C . SER A 1 67 ? 5.098 -16.312 -11.008 1 97.25 67 SER A C 1
ATOM 497 O O . SER A 1 67 ? 4.098 -17.016 -10.867 1 97.25 67 SER A O 1
ATOM 499 N N . LEU A 1 68 ? 5.191 -15.172 -10.43 1 98.06 68 LEU A N 1
ATOM 500 C CA . LEU A 1 68 ? 4.176 -14.633 -9.523 1 98.06 68 LEU A CA 1
ATOM 501 C C . LEU A 1 68 ? 2.943 -14.188 -10.305 1 98.06 68 LEU A C 1
ATOM 503 O O . LEU A 1 68 ? 1.812 -14.398 -9.859 1 98.06 68 LEU A O 1
ATOM 507 N N . ARG A 1 69 ? 3.182 -13.648 -11.406 1 98 69 ARG A N 1
ATOM 508 C CA . ARG A 1 69 ? 2.08 -13.141 -12.219 1 98 69 ARG A CA 1
ATOM 509 C C . ARG A 1 69 ? 1.133 -14.266 -12.617 1 98 69 ARG A C 1
ATOM 511 O O . ARG A 1 69 ? -0.088 -14.102 -12.57 1 98 69 ARG A O 1
ATOM 518 N N . VAL A 1 70 ? 1.657 -15.312 -13.023 1 97.75 70 VAL A N 1
ATOM 519 C CA . VAL A 1 70 ? 0.792 -16.406 -13.477 1 97.75 70 VAL A CA 1
ATOM 520 C C . VAL A 1 70 ? 0.069 -17.016 -12.281 1 97.75 70 VAL A C 1
ATOM 522 O O . VAL A 1 70 ? -1.053 -17.516 -12.406 1 97.75 70 VAL A O 1
ATOM 525 N N . LEU A 1 71 ? 0.7 -17 -11.109 1 98 71 LEU A N 1
ATOM 526 C CA . LEU A 1 71 ? -0.003 -17.438 -9.906 1 98 71 LEU A CA 1
ATOM 527 C C . LEU A 1 71 ? -1.228 -16.562 -9.648 1 98 71 LEU A C 1
ATOM 529 O O . LEU A 1 71 ? -2.291 -17.062 -9.289 1 98 71 LEU A O 1
ATOM 533 N N . ALA A 1 72 ? -1.078 -15.289 -9.875 1 97.94 72 ALA A N 1
ATOM 534 C CA . ALA A 1 72 ? -2.16 -14.336 -9.641 1 97.94 72 ALA A CA 1
ATOM 535 C C . ALA A 1 72 ? -3.311 -14.562 -10.617 1 97.94 72 ALA A C 1
ATOM 537 O O . ALA A 1 72 ? -4.453 -14.203 -10.336 1 97.94 72 ALA A O 1
ATOM 538 N N . LEU A 1 73 ? -3.094 -15.188 -11.695 1 97.88 73 LEU A N 1
ATOM 539 C CA . LEU A 1 73 ? -4.082 -15.367 -12.758 1 97.88 73 LEU A CA 1
ATOM 540 C C . LEU A 1 73 ? -4.957 -16.578 -12.484 1 97.88 73 LEU A C 1
ATOM 542 O O . LEU A 1 73 ? -6.094 -16.656 -12.953 1 97.88 73 LEU A O 1
ATOM 546 N N . LEU A 1 74 ? -4.508 -17.484 -11.781 1 97.81 74 LEU A N 1
ATOM 547 C CA . LEU A 1 74 ? -5.117 -18.812 -11.703 1 97.81 74 LEU A CA 1
ATOM 548 C C . LEU A 1 74 ? -6.5 -18.734 -11.062 1 97.81 74 LEU A C 1
ATOM 550 O O . LEU A 1 74 ? -7.465 -19.297 -11.586 1 97.81 74 LEU A O 1
ATOM 554 N N . PRO A 1 75 ? -6.664 -18 -9.961 1 96.5 75 PRO A N 1
ATOM 555 C CA . PRO A 1 75 ? -7.988 -17.953 -9.336 1 96.5 75 PRO A CA 1
ATOM 556 C C . PRO A 1 75 ? -9.055 -17.375 -10.25 1 96.5 75 PRO A C 1
ATOM 558 O O . PRO A 1 75 ? -10.234 -17.734 -10.148 1 96.5 75 PRO A O 1
ATOM 561 N N . ALA A 1 76 ? -8.711 -16.516 -11.141 1 95.44 76 ALA A N 1
ATOM 562 C CA . ALA A 1 76 ? -9.664 -15.898 -12.055 1 95.44 76 ALA A CA 1
ATOM 563 C C . ALA A 1 76 ? -9.883 -16.766 -13.289 1 95.44 76 ALA A C 1
ATOM 565 O O . ALA A 1 76 ? -10.898 -16.625 -13.984 1 95.44 76 ALA A O 1
ATOM 566 N N . SER A 1 77 ? -8.953 -17.641 -13.578 1 97.12 77 SER A N 1
ATOM 567 C CA . SER A 1 77 ? -8.969 -18.359 -14.844 1 97.12 77 SER A CA 1
ATOM 568 C C . SER A 1 77 ? -9.516 -19.766 -14.664 1 97.12 77 SER A C 1
ATOM 570 O O . SER A 1 77 ? -9.867 -20.438 -15.641 1 97.12 77 SER A O 1
ATOM 572 N N . HIS A 1 78 ? -9.672 -20.188 -13.43 1 97.19 78 HIS A N 1
ATOM 573 C CA . HIS A 1 78 ? -10.055 -21.578 -13.188 1 97.19 78 HIS A CA 1
ATOM 574 C C . HIS A 1 78 ? -11.141 -21.656 -12.117 1 97.19 78 HIS A C 1
ATOM 576 O O . HIS A 1 78 ? -11.336 -20.719 -11.344 1 97.19 78 HIS A O 1
ATOM 582 N N . PRO A 1 79 ? -11.891 -22.812 -12.086 1 94.44 79 PRO A N 1
ATOM 583 C CA . PRO A 1 79 ? -12.922 -22.969 -11.055 1 94.44 79 PRO A CA 1
ATOM 584 C C . PRO A 1 79 ? -12.352 -22.906 -9.641 1 94.44 79 PRO A C 1
ATOM 586 O O . PRO A 1 79 ? -11.258 -23.422 -9.391 1 94.44 79 PRO A O 1
ATOM 589 N N . ALA A 1 80 ? -13.07 -22.359 -8.805 1 94.31 80 ALA A N 1
ATOM 590 C CA . ALA A 1 80 ? -12.656 -22.141 -7.426 1 94.31 80 ALA A CA 1
ATOM 591 C C . ALA A 1 80 ? -12.289 -23.453 -6.742 1 94.31 80 ALA A C 1
ATOM 593 O O . ALA A 1 80 ? -11.328 -23.516 -5.977 1 94.31 80 ALA A O 1
ATOM 594 N N . GLU A 1 81 ? -13 -24.469 -7.105 1 93.75 81 GLU A N 1
ATOM 595 C CA . GLU A 1 81 ? -12.812 -25.766 -6.465 1 93.75 81 GLU A CA 1
ATOM 596 C C . GLU A 1 81 ? -11.453 -26.359 -6.809 1 93.75 81 GLU A C 1
ATOM 598 O O . GLU A 1 81 ? -10.867 -27.078 -5.996 1 93.75 81 GLU A O 1
ATOM 603 N N . ALA A 1 82 ? -11 -26.062 -7.984 1 95.06 82 ALA A N 1
ATOM 604 C CA . ALA A 1 82 ? -9.727 -26.594 -8.445 1 95.06 82 ALA A CA 1
ATOM 605 C C . ALA A 1 82 ? -8.555 -25.828 -7.852 1 95.06 82 ALA A C 1
ATOM 607 O O . ALA A 1 82 ? -7.477 -26.391 -7.641 1 95.06 82 ALA A O 1
ATOM 608 N N . VAL A 1 83 ? -8.789 -24.594 -7.543 1 96.25 83 VAL A N 1
ATOM 609 C CA . VAL A 1 83 ? -7.707 -23.719 -7.109 1 96.25 83 VAL A CA 1
ATOM 610 C C . VAL A 1 83 ? -7.613 -23.734 -5.586 1 96.25 83 VAL A C 1
ATOM 612 O O . VAL A 1 83 ? -6.527 -23.578 -5.023 1 96.25 83 VAL A O 1
ATOM 615 N N . ALA A 1 84 ? -8.664 -23.984 -4.879 1 94.31 84 ALA A N 1
ATOM 616 C CA . ALA A 1 84 ? -8.797 -23.844 -3.432 1 94.31 84 ALA A CA 1
ATOM 617 C C . ALA A 1 84 ? -7.707 -24.625 -2.707 1 94.31 84 ALA A C 1
ATOM 619 O O . ALA A 1 84 ? -7.023 -24.094 -1.829 1 94.31 84 ALA A O 1
ATOM 620 N N . PRO A 1 85 ? -7.453 -25.875 -3.146 1 94.38 85 PRO A N 1
ATOM 621 C CA . PRO A 1 85 ? -6.449 -26.656 -2.424 1 94.38 85 PRO A CA 1
ATOM 622 C C . PRO A 1 85 ? -5.027 -26.141 -2.654 1 94.38 85 PRO A C 1
ATOM 624 O O . PRO A 1 85 ? -4.102 -26.531 -1.938 1 94.38 85 PRO A O 1
ATOM 627 N N . LEU A 1 86 ? -4.828 -25.266 -3.59 1 96.5 86 LEU A N 1
ATOM 628 C CA . LEU A 1 86 ? -3.488 -24.844 -3.984 1 96.5 86 LEU A CA 1
ATOM 629 C C . LEU A 1 86 ? -3.141 -23.5 -3.359 1 96.5 86 LEU A C 1
ATOM 631 O O . LEU A 1 86 ? -1.989 -23.062 -3.416 1 96.5 86 LEU A O 1
ATOM 635 N N . LEU A 1 87 ? -4.059 -22.875 -2.736 1 94.81 87 LEU A N 1
ATOM 636 C CA . LEU A 1 87 ? -3.916 -21.5 -2.268 1 94.81 87 LEU A CA 1
ATOM 637 C C . LEU A 1 87 ? -2.791 -21.391 -1.245 1 94.81 87 LEU A C 1
ATOM 639 O O . LEU A 1 87 ? -1.982 -20.453 -1.304 1 94.81 87 LEU A O 1
ATOM 643 N N . PRO A 1 88 ? -2.652 -22.328 -0.305 1 92.94 88 PRO A N 1
ATOM 644 C CA . PRO A 1 88 ? -1.556 -22.219 0.659 1 92.94 88 PRO A CA 1
ATOM 645 C C . PRO A 1 88 ? -0.182 -22.234 -0.008 1 92.94 88 PRO A C 1
ATOM 647 O O . PRO A 1 88 ? 0.703 -21.469 0.391 1 92.94 88 PRO A O 1
ATOM 650 N N . ARG A 1 89 ? -0.058 -23.062 -0.974 1 95.25 89 ARG A N 1
ATOM 651 C CA . ARG A 1 89 ? 1.218 -23.125 -1.68 1 95.25 89 ARG A CA 1
ATOM 652 C C . ARG A 1 89 ? 1.465 -21.844 -2.48 1 95.25 89 ARG A C 1
ATOM 654 O O . ARG A 1 89 ? 2.594 -21.359 -2.543 1 95.25 89 ARG A O 1
ATOM 661 N N . MET A 1 90 ? 0.43 -21.375 -3.109 1 96.12 90 MET A N 1
ATOM 662 C CA . MET A 1 90 ? 0.536 -20.125 -3.859 1 96.12 90 MET A CA 1
ATOM 663 C C . MET A 1 90 ? 0.954 -18.969 -2.949 1 96.12 90 MET A C 1
ATOM 665 O O . MET A 1 90 ? 1.839 -18.188 -3.297 1 96.12 90 MET A O 1
ATOM 669 N N . LEU A 1 91 ? 0.364 -18.938 -1.839 1 94.56 91 LEU A N 1
ATOM 670 C CA . LEU A 1 91 ? 0.696 -17.891 -0.868 1 94.56 91 LEU A CA 1
ATOM 671 C C . LEU A 1 91 ? 2.143 -18.031 -0.405 1 94.56 91 LEU A C 1
ATOM 673 O O . LEU A 1 91 ? 2.875 -17.031 -0.346 1 94.56 91 LEU A O 1
ATOM 677 N N . SER A 1 92 ? 2.514 -19.219 -0.105 1 94.25 92 SER A N 1
ATOM 678 C CA . SER A 1 92 ? 3.883 -19.484 0.331 1 94.25 92 SER A CA 1
ATOM 679 C C . SER A 1 92 ? 4.891 -19.031 -0.722 1 94.25 92 SER A C 1
ATOM 681 O O . SER A 1 92 ? 5.918 -18.438 -0.393 1 94.25 92 SER A O 1
ATOM 683 N N . ALA A 1 93 ? 4.582 -19.328 -1.961 1 96.12 93 ALA A N 1
ATOM 684 C CA . ALA A 1 93 ? 5.461 -18.922 -3.057 1 96.12 93 ALA A CA 1
ATOM 685 C C . ALA A 1 93 ? 5.617 -17.406 -3.105 1 96.12 93 ALA A C 1
ATOM 687 O O . ALA A 1 93 ? 6.727 -16.891 -3.287 1 96.12 93 ALA A O 1
ATOM 688 N N . ALA A 1 94 ? 4.555 -16.703 -2.916 1 96.44 94 ALA A N 1
ATOM 689 C CA . ALA A 1 94 ? 4.594 -15.234 -2.918 1 96.44 94 ALA A CA 1
ATOM 690 C C . ALA A 1 94 ? 5.402 -14.703 -1.736 1 96.44 94 ALA A C 1
ATOM 692 O O . ALA A 1 94 ? 6.23 -13.805 -1.896 1 96.44 94 ALA A O 1
ATOM 693 N N . LEU A 1 95 ? 5.266 -15.289 -0.593 1 94.44 95 LEU A N 1
ATOM 694 C CA . LEU A 1 95 ? 5.891 -14.789 0.629 1 94.44 95 LEU A CA 1
ATOM 695 C C . LEU A 1 95 ? 7.398 -15.023 0.6 1 94.44 95 LEU A C 1
ATOM 697 O O . LEU A 1 95 ? 8.156 -14.305 1.253 1 94.44 95 LEU A O 1
ATOM 701 N N . ARG A 1 96 ? 7.82 -15.945 -0.182 1 95.38 96 ARG A N 1
ATOM 702 C CA . ARG A 1 96 ? 9.25 -16.188 -0.345 1 95.38 96 ARG A CA 1
ATOM 703 C C . ARG A 1 96 ? 9.922 -15.031 -1.07 1 95.38 96 ARG A C 1
ATOM 705 O O . ARG A 1 96 ? 11.148 -14.914 -1.062 1 95.38 96 ARG A O 1
ATOM 712 N N . ARG A 1 97 ? 9.117 -14.164 -1.651 1 96.44 97 ARG A N 1
ATOM 713 C CA . ARG A 1 97 ? 9.688 -13.094 -2.465 1 96.44 97 ARG A CA 1
ATOM 714 C C . ARG A 1 97 ? 9.617 -11.758 -1.733 1 96.44 97 ARG A C 1
ATOM 716 O O . ARG A 1 97 ? 9.875 -10.711 -2.324 1 96.44 97 ARG A O 1
ATOM 723 N N . LEU A 1 98 ? 9.336 -11.766 -0.49 1 95.12 98 LEU A N 1
ATOM 724 C CA . LEU A 1 98 ? 9.141 -10.523 0.253 1 95.12 98 LEU A CA 1
ATOM 725 C C . LEU A 1 98 ? 10.43 -9.703 0.294 1 95.12 98 LEU A C 1
ATOM 727 O O . LEU A 1 98 ? 10.391 -8.477 0.3 1 95.12 98 LEU A O 1
ATOM 731 N N . ARG A 1 99 ? 11.555 -10.414 0.185 1 94.25 99 ARG A N 1
ATOM 732 C CA . ARG A 1 99 ? 12.844 -9.742 0.322 1 94.25 99 ARG A CA 1
ATOM 733 C C . ARG A 1 99 ? 13.391 -9.328 -1.039 1 94.25 99 ARG A C 1
ATOM 735 O O . ARG A 1 99 ? 14.508 -8.82 -1.135 1 94.25 99 ARG A O 1
ATOM 742 N N . ASP A 1 100 ? 12.672 -9.578 -2.082 1 95.94 100 ASP A N 1
ATOM 743 C CA . ASP A 1 100 ? 13.164 -9.289 -3.426 1 95.94 100 ASP A CA 1
ATOM 744 C C . ASP A 1 100 ? 13.43 -7.801 -3.604 1 95.94 100 ASP A C 1
ATOM 746 O O . ASP A 1 100 ? 12.562 -6.969 -3.33 1 95.94 100 ASP A O 1
ATOM 750 N N . PRO A 1 101 ? 14.578 -7.492 -4.027 1 94.19 101 PRO A N 1
ATOM 751 C CA . PRO A 1 101 ? 14.906 -6.074 -4.16 1 94.19 101 PRO A CA 1
ATOM 752 C C . PRO A 1 101 ? 14.258 -5.426 -5.379 1 94.19 101 PRO A C 1
ATOM 754 O O . PRO A 1 101 ? 14.227 -4.195 -5.488 1 94.19 101 PRO A O 1
ATOM 757 N N . ASP A 1 102 ? 13.836 -6.203 -6.312 1 95.31 102 ASP A N 1
ATOM 758 C CA . ASP A 1 102 ? 13.234 -5.688 -7.539 1 95.31 102 ASP A CA 1
ATOM 759 C C . ASP A 1 102 ? 11.789 -5.238 -7.293 1 95.31 102 ASP A C 1
ATOM 761 O O . ASP A 1 102 ? 10.953 -6.035 -6.863 1 95.31 102 ASP A O 1
ATOM 765 N N . SER A 1 103 ? 11.453 -4.02 -7.59 1 94.44 103 SER A N 1
ATOM 766 C CA . SER A 1 103 ? 10.141 -3.455 -7.309 1 94.44 103 SER A CA 1
ATOM 767 C C . SER A 1 103 ? 9.055 -4.125 -8.148 1 94.44 103 SER A C 1
ATOM 769 O O . SER A 1 103 ? 7.898 -4.203 -7.73 1 94.44 103 SER A O 1
ATOM 771 N N . SER A 1 104 ? 9.453 -4.512 -9.375 1 96.25 104 SER A N 1
ATOM 772 C CA . SER A 1 104 ? 8.461 -5.176 -10.219 1 96.25 104 SER A CA 1
ATOM 773 C C . SER A 1 104 ? 8.062 -6.531 -9.648 1 96.25 104 SER A C 1
ATOM 775 O O . SER A 1 104 ? 6.918 -6.957 -9.781 1 96.25 104 SER A O 1
ATOM 777 N N . VAL A 1 105 ? 8.992 -7.176 -9.039 1 97.69 105 VAL A N 1
ATOM 778 C CA . VAL A 1 105 ? 8.703 -8.445 -8.383 1 97.69 105 VAL A CA 1
ATOM 779 C C . VAL A 1 105 ? 7.824 -8.203 -7.152 1 97.69 105 VAL A C 1
ATOM 781 O O . VAL A 1 105 ? 6.867 -8.938 -6.906 1 97.69 105 VAL A O 1
ATOM 784 N N . ARG A 1 106 ? 8.141 -7.164 -6.453 1 96.81 106 ARG A N 1
ATOM 785 C CA . ARG A 1 106 ? 7.332 -6.793 -5.297 1 96.81 106 ARG A CA 1
ATOM 786 C C . ARG A 1 106 ? 5.883 -6.555 -5.699 1 96.81 106 ARG A C 1
ATOM 788 O O . ARG A 1 106 ? 4.961 -7.035 -5.035 1 96.81 106 ARG A O 1
ATOM 795 N N . ALA A 1 107 ? 5.707 -5.844 -6.777 1 97.06 107 ALA A N 1
ATOM 796 C CA . ALA A 1 107 ? 4.359 -5.566 -7.27 1 97.06 107 ALA A CA 1
ATOM 797 C C . ALA A 1 107 ? 3.633 -6.859 -7.633 1 97.06 107 ALA A C 1
ATOM 799 O O . ALA A 1 107 ? 2.451 -7.02 -7.32 1 97.06 107 ALA A O 1
ATOM 800 N N . ALA A 1 108 ? 4.359 -7.684 -8.281 1 98 108 ALA A N 1
ATOM 801 C CA . ALA A 1 108 ? 3.766 -8.961 -8.656 1 98 108 ALA A CA 1
ATOM 802 C C . ALA A 1 108 ? 3.404 -9.781 -7.422 1 98 108 ALA A C 1
ATOM 804 O O . ALA A 1 108 ? 2.387 -10.484 -7.41 1 98 108 ALA A O 1
ATOM 805 N N . CYS A 1 109 ? 4.238 -9.727 -6.434 1 97.88 109 CYS A N 1
ATOM 806 C CA . CYS A 1 109 ? 3.994 -10.414 -5.168 1 97.88 109 CYS A CA 1
ATOM 807 C C . CYS A 1 109 ? 2.707 -9.922 -4.52 1 97.88 109 CYS A C 1
ATOM 809 O O . CYS A 1 109 ? 1.871 -10.719 -4.102 1 97.88 109 CYS A O 1
ATOM 811 N N . VAL A 1 110 ? 2.527 -8.664 -4.469 1 97.06 110 VAL A N 1
ATOM 812 C CA . VAL A 1 110 ? 1.337 -8.055 -3.891 1 97.06 110 VAL A CA 1
ATOM 813 C C . VAL A 1 110 ? 0.096 -8.5 -4.656 1 97.06 110 VAL A C 1
ATOM 815 O O . VAL A 1 110 ? -0.912 -8.875 -4.055 1 97.06 110 VAL A O 1
ATOM 818 N N . ASP A 1 111 ? 0.211 -8.516 -5.934 1 97.25 111 ASP A N 1
ATOM 819 C CA . ASP A 1 111 ? -0.904 -8.953 -6.77 1 97.25 111 ASP A CA 1
ATOM 820 C C . ASP A 1 111 ? -1.254 -10.414 -6.508 1 97.25 111 ASP A C 1
ATOM 822 O O . ASP A 1 111 ? -2.43 -10.781 -6.473 1 97.25 111 ASP A O 1
ATOM 826 N N . ALA A 1 112 ? -0.237 -11.18 -6.395 1 97.56 112 ALA A N 1
ATOM 827 C CA . ALA A 1 112 ? -0.465 -12.594 -6.113 1 97.56 112 ALA A CA 1
ATOM 828 C C . ALA A 1 112 ? -1.166 -12.789 -4.773 1 97.56 112 ALA A C 1
ATOM 830 O O . ALA A 1 112 ? -2.133 -13.547 -4.672 1 97.56 112 ALA A O 1
ATOM 831 N N . VAL A 1 113 ? -0.778 -12.094 -3.781 1 95.94 113 VAL A N 1
ATOM 832 C CA . VAL A 1 113 ? -1.374 -12.18 -2.453 1 95.94 113 VAL A CA 1
ATOM 833 C C . VAL A 1 113 ? -2.826 -11.711 -2.504 1 95.94 113 VAL A C 1
ATOM 835 O O . VAL A 1 113 ? -3.709 -12.328 -1.909 1 95.94 113 VAL A O 1
ATOM 838 N N . ARG A 1 114 ? -3.051 -10.633 -3.221 1 94.44 114 ARG A N 1
ATOM 839 C CA . ARG A 1 114 ? -4.418 -10.141 -3.387 1 94.44 114 ARG A CA 1
ATOM 840 C C . ARG A 1 114 ? -5.312 -11.211 -3.998 1 94.44 114 ARG A C 1
ATOM 842 O O . ARG A 1 114 ? -6.406 -11.477 -3.494 1 94.44 114 ARG A O 1
ATOM 849 N N . SER A 1 115 ? -4.832 -11.75 -5.09 1 95.56 115 SER A N 1
ATOM 850 C CA . SER A 1 115 ? -5.602 -12.773 -5.797 1 95.56 115 SER A CA 1
ATOM 851 C C . SER A 1 115 ? -5.91 -13.961 -4.895 1 95.56 115 SER A C 1
ATOM 853 O O . SER A 1 115 ? -7.039 -14.453 -4.879 1 95.56 115 SER A O 1
ATOM 855 N N . VAL A 1 116 ? -4.941 -14.383 -4.137 1 94.25 116 VAL A N 1
ATOM 856 C CA . VAL A 1 116 ? -5.105 -15.508 -3.225 1 94.25 116 VAL A CA 1
ATOM 857 C C . VAL A 1 116 ? -6.117 -15.148 -2.137 1 94.25 116 VAL A C 1
ATOM 859 O O . VAL A 1 116 ? -6.977 -15.961 -1.784 1 94.25 116 VAL A O 1
ATOM 862 N N . ALA A 1 117 ? -6.043 -13.961 -1.641 1 92.38 117 ALA A N 1
ATOM 863 C CA . ALA A 1 117 ? -6.949 -13.508 -0.59 1 92.38 117 ALA A CA 1
ATOM 864 C C . ALA A 1 117 ? -8.391 -13.469 -1.09 1 92.38 117 ALA A C 1
ATOM 866 O O . ALA A 1 117 ? -9.312 -13.875 -0.381 1 92.38 117 ALA A O 1
ATOM 867 N N . VAL A 1 118 ? -8.578 -12.969 -2.248 1 92.12 118 VAL A N 1
ATOM 868 C CA . VAL A 1 118 ? -9.906 -12.906 -2.838 1 92.12 118 VAL A CA 1
ATOM 869 C C . VAL A 1 118 ? -10.477 -14.312 -2.984 1 92.12 118 VAL A C 1
ATOM 871 O O . VAL A 1 118 ? -11.633 -14.562 -2.633 1 92.12 118 VAL A O 1
ATOM 874 N N . ALA A 1 119 ? -9.641 -15.188 -3.502 1 92.31 119 ALA A N 1
ATOM 875 C CA . ALA A 1 119 ? -10.078 -16.562 -3.697 1 92.31 119 ALA A CA 1
ATOM 876 C C . ALA A 1 119 ? -10.406 -17.234 -2.363 1 92.31 119 ALA A C 1
ATOM 878 O O . ALA A 1 119 ? -11.391 -17.969 -2.256 1 92.31 119 ALA A O 1
ATOM 879 N N . ALA A 1 120 ? -9.602 -16.969 -1.435 1 89.81 120 ALA A N 1
ATOM 880 C CA . ALA A 1 120 ? -9.828 -17.547 -0.11 1 89.81 120 ALA A CA 1
ATOM 881 C C . ALA A 1 120 ? -11.133 -17.031 0.493 1 89.81 120 ALA A C 1
ATOM 883 O O . ALA A 1 120 ? -11.906 -17.781 1.072 1 89.81 120 ALA A O 1
ATOM 884 N N . ALA A 1 121 ? -11.367 -15.789 0.393 1 84.81 121 ALA A N 1
ATOM 885 C CA . ALA A 1 121 ? -12.602 -15.188 0.898 1 84.81 121 ALA A CA 1
ATOM 886 C C . ALA A 1 121 ? -13.82 -15.789 0.215 1 84.81 121 ALA A C 1
ATOM 888 O O . ALA A 1 121 ? -14.836 -16.062 0.868 1 84.81 121 ALA A O 1
ATOM 889 N N . ALA A 1 122 ? -13.742 -15.945 -1.046 1 84.44 122 ALA A N 1
ATOM 890 C CA . ALA A 1 122 ? -14.844 -16.531 -1.812 1 84.44 122 ALA A CA 1
ATOM 891 C C . ALA A 1 122 ? -15.133 -17.953 -1.361 1 84.44 122 ALA A C 1
ATOM 893 O O . ALA A 1 122 ? -16.266 -18.422 -1.445 1 84.44 122 ALA A O 1
ATOM 894 N N . ALA A 1 123 ? -14.164 -18.594 -0.926 1 82.31 123 ALA A N 1
ATOM 895 C CA . ALA A 1 123 ? -14.312 -19.969 -0.449 1 82.31 123 ALA A CA 1
ATOM 896 C C . ALA A 1 123 ? -14.758 -20 1.012 1 82.31 123 ALA A C 1
ATOM 898 O O . ALA A 1 123 ? -14.867 -21.062 1.614 1 82.31 123 ALA A O 1
ATOM 899 N N . GLY A 1 124 ? -15.031 -18.828 1.562 1 76.5 124 GLY A N 1
ATOM 900 C CA . GLY A 1 124 ? -15.508 -18.75 2.932 1 76.5 124 GLY A CA 1
ATOM 901 C C . GLY A 1 124 ? -14.398 -18.781 3.961 1 76.5 124 GLY A C 1
ATOM 902 O O . GLY A 1 124 ? -14.648 -18.969 5.152 1 76.5 124 GLY A O 1
ATOM 903 N N . ARG A 1 125 ? -13.234 -18.891 3.443 1 71.44 125 ARG A N 1
ATOM 904 C CA . ARG A 1 125 ? -12.102 -18.891 4.363 1 71.44 125 ARG A CA 1
ATOM 905 C C . ARG A 1 125 ? -11.727 -17.469 4.773 1 71.44 125 ARG A C 1
ATOM 907 O O . ARG A 1 125 ? -11.68 -16.562 3.934 1 71.44 125 ARG A O 1
ATOM 914 N N . ARG A 1 126 ? -12.266 -16.875 5.938 1 57.72 126 ARG A N 1
ATOM 915 C CA . ARG A 1 126 ? -11.93 -15.516 6.359 1 57.72 126 ARG A CA 1
ATOM 916 C C . ARG A 1 126 ? -10.422 -15.305 6.344 1 57.72 126 ARG A C 1
ATOM 918 O O . ARG A 1 126 ? -9.672 -16.062 6.957 1 57.72 126 ARG A O 1
ATOM 925 N N . PRO A 1 127 ? -9.984 -14.562 5.324 1 53.34 127 PRO A N 1
ATOM 926 C CA . PRO A 1 127 ? -8.539 -14.305 5.32 1 53.34 127 PRO A CA 1
ATOM 927 C C . PRO A 1 127 ? -8.031 -13.766 6.656 1 53.34 127 PRO A C 1
ATOM 929 O O . PRO A 1 127 ? -8.492 -12.719 7.117 1 53.34 127 PRO A O 1
ATOM 932 N N . GLY A 1 128 ? -8.102 -14.523 7.723 1 53.81 128 GLY A N 1
ATOM 933 C CA . GLY A 1 128 ? -7.398 -13.922 8.844 1 53.81 128 GLY A CA 1
ATOM 934 C C . GLY A 1 128 ? -6.109 -13.227 8.445 1 53.81 128 GLY A C 1
ATOM 935 O O . GLY A 1 128 ? -5.676 -13.328 7.293 1 53.81 128 GLY A O 1
ATOM 936 N N . ARG A 1 129 ? -5.711 -12.188 9.102 1 58.72 129 ARG A N 1
ATOM 937 C CA . ARG A 1 129 ? -4.379 -11.617 8.922 1 58.72 129 ARG A CA 1
ATOM 938 C C . ARG A 1 129 ? -3.334 -12.711 8.734 1 58.72 129 ARG A C 1
ATOM 940 O O . ARG A 1 129 ? -3.146 -13.555 9.617 1 58.72 129 ARG A O 1
ATOM 947 N N . PRO A 1 130 ? -2.83 -12.812 7.383 1 63.41 130 PRO A N 1
ATOM 948 C CA . PRO A 1 130 ? -1.862 -13.906 7.254 1 63.41 130 PRO A CA 1
ATOM 949 C C . PRO A 1 130 ? -0.713 -13.797 8.25 1 63.41 130 PRO A C 1
ATOM 951 O O . PRO A 1 130 ? 0.037 -12.812 8.234 1 63.41 130 PRO A O 1
ATOM 954 N N . PRO A 1 131 ? -0.731 -14.578 9.234 1 67.75 131 PRO A N 1
ATOM 955 C CA . PRO A 1 131 ? 0.298 -14.539 10.273 1 67.75 131 PRO A CA 1
ATOM 956 C C . PRO A 1 131 ? 1.705 -14.367 9.711 1 67.75 131 PRO A C 1
ATOM 958 O O . PRO A 1 131 ? 2.5 -13.586 10.242 1 67.75 131 PRO A O 1
ATOM 961 N N . PRO A 1 132 ? 1.841 -14.992 8.602 1 73.81 132 PRO A N 1
ATOM 962 C CA . PRO A 1 132 ? 3.217 -14.836 8.125 1 73.81 132 PRO A CA 1
ATOM 963 C C . PRO A 1 132 ? 3.529 -13.406 7.699 1 73.81 132 PRO A C 1
ATOM 965 O O . PRO A 1 132 ? 4.676 -12.961 7.812 1 73.81 132 PRO A O 1
ATOM 968 N N . LEU A 1 133 ? 2.572 -12.766 7.246 1 82.88 133 LEU A N 1
ATOM 969 C CA . LEU A 1 133 ? 2.791 -11.391 6.824 1 82.88 133 LEU A CA 1
ATOM 970 C C . LEU A 1 133 ? 3.02 -10.477 8.031 1 82.88 133 LEU A C 1
ATOM 972 O O . LEU A 1 133 ? 3.895 -9.609 8 1 82.88 133 LEU A O 1
ATOM 976 N N . THR A 1 134 ? 2.314 -10.727 9.023 1 80.19 134 THR A N 1
ATOM 977 C CA . THR A 1 134 ? 2.469 -9.945 10.242 1 80.19 134 THR A CA 1
ATOM 978 C C . THR A 1 134 ? 3.842 -10.18 10.867 1 80.19 134 THR A C 1
ATOM 980 O O . THR A 1 134 ? 4.496 -9.234 11.312 1 80.19 134 THR A O 1
ATOM 983 N N . ASP A 1 135 ? 4.203 -11.367 10.75 1 79.25 135 ASP A N 1
ATOM 984 C CA . ASP A 1 135 ? 5.516 -11.711 11.289 1 79.25 135 ASP A CA 1
ATOM 985 C C . ASP A 1 135 ? 6.629 -11.016 10.508 1 79.25 135 ASP A C 1
ATOM 987 O O . ASP A 1 135 ? 7.59 -10.516 11.102 1 79.25 135 ASP A O 1
ATOM 991 N N . ALA A 1 136 ? 6.469 -11.016 9.258 1 79.75 136 ALA A N 1
ATOM 992 C CA . ALA A 1 136 ? 7.465 -10.359 8.414 1 79.75 136 ALA A CA 1
ATOM 993 C C . ALA A 1 136 ? 7.527 -8.867 8.703 1 79.75 136 ALA A C 1
ATOM 995 O O . ALA A 1 136 ? 8.609 -8.281 8.75 1 79.75 136 ALA A O 1
ATOM 996 N N . LEU A 1 137 ? 6.484 -8.312 8.961 1 80.88 137 LEU A N 1
ATOM 997 C CA . LEU A 1 137 ? 6.406 -6.879 9.219 1 80.88 137 LEU A CA 1
ATOM 998 C C . LEU A 1 137 ? 7.031 -6.535 10.57 1 80.88 137 LEU A C 1
ATOM 1000 O O . LEU A 1 137 ? 7.75 -5.539 10.688 1 80.88 137 LEU A O 1
ATOM 1004 N N . LEU A 1 138 ? 6.859 -7.352 11.484 1 79.19 138 LEU A N 1
ATOM 1005 C CA . LEU A 1 138 ? 7.25 -7.047 12.859 1 79.19 138 LEU A CA 1
ATOM 1006 C C . LEU A 1 138 ? 8.688 -7.492 13.117 1 79.19 138 LEU A C 1
ATOM 1008 O O . LEU A 1 138 ? 9.406 -6.859 13.898 1 79.19 138 LEU A O 1
ATOM 1012 N N . HIS A 1 139 ? 9.062 -8.484 12.359 1 79.31 139 HIS A N 1
ATOM 1013 C CA . HIS A 1 139 ? 10.305 -9.117 12.805 1 79.31 139 HIS A CA 1
ATOM 1014 C C . HIS A 1 139 ? 11.375 -9.039 11.727 1 79.31 139 HIS A C 1
ATOM 1016 O O . HIS A 1 139 ? 12.562 -9.219 12.016 1 79.31 139 HIS A O 1
ATOM 1022 N N . GLU A 1 140 ? 11 -8.805 10.57 1 81.06 140 GLU A N 1
ATOM 1023 C CA . GLU A 1 140 ? 11.992 -8.695 9.5 1 81.06 140 GLU A CA 1
ATOM 1024 C C . GLU A 1 140 ? 12.719 -7.355 9.562 1 81.06 140 GLU A C 1
ATOM 1026 O O . GLU A 1 140 ? 12.094 -6.312 9.75 1 81.06 140 GLU A O 1
ATOM 1031 N N . GLN A 1 141 ? 14.062 -7.426 9.477 1 80.06 141 GLN A N 1
ATOM 1032 C CA . GLN A 1 141 ? 14.867 -6.207 9.5 1 80.06 141 GLN A CA 1
ATOM 1033 C C . GLN A 1 141 ? 15.141 -5.699 8.086 1 80.06 141 GLN A C 1
ATOM 1035 O O . GLN A 1 141 ? 15.555 -4.555 7.906 1 80.06 141 GLN A O 1
ATOM 1040 N N . ASP A 1 142 ? 14.906 -6.602 7.164 1 87.88 142 ASP A N 1
ATOM 1041 C CA . ASP A 1 142 ? 15.102 -6.223 5.77 1 87.88 142 ASP A CA 1
ATOM 1042 C C . ASP A 1 142 ? 14.031 -5.238 5.312 1 87.88 142 ASP A C 1
ATOM 1044 O O . ASP A 1 142 ? 12.836 -5.52 5.426 1 87.88 142 ASP A O 1
ATOM 1048 N N . GLN A 1 143 ? 14.391 -4.145 4.797 1 87.19 143 GLN A N 1
ATOM 1049 C CA . GLN A 1 143 ? 13.461 -3.084 4.414 1 87.19 143 GLN A CA 1
ATOM 1050 C C . GLN A 1 143 ? 12.539 -3.539 3.289 1 87.19 143 GLN A C 1
ATOM 1052 O O . GLN A 1 143 ? 11.367 -3.172 3.258 1 87.19 143 GLN A O 1
ATOM 1057 N N . CYS A 1 144 ? 13.125 -4.258 2.342 1 91.94 144 CYS A N 1
ATOM 1058 C CA . CYS A 1 144 ? 12.305 -4.762 1.245 1 91.94 144 CYS A CA 1
ATOM 1059 C C . CYS A 1 144 ? 11.203 -5.68 1.765 1 91.94 144 CYS A C 1
ATOM 1061 O O . CYS A 1 144 ? 10.055 -5.574 1.34 1 91.94 144 CYS A O 1
ATOM 1063 N N . ALA A 1 145 ? 11.57 -6.477 2.705 1 93 145 ALA A N 1
ATOM 1064 C CA . ALA A 1 145 ? 10.602 -7.402 3.285 1 93 145 ALA A CA 1
ATOM 1065 C C . ALA A 1 145 ? 9.516 -6.648 4.055 1 93 145 ALA A C 1
ATOM 1067 O O . ALA A 1 145 ? 8.336 -7 3.984 1 93 145 ALA A O 1
ATOM 1068 N N . GLN A 1 146 ? 9.945 -5.664 4.797 1 88.81 146 GLN A N 1
ATOM 1069 C CA . GLN A 1 146 ? 8.984 -4.871 5.562 1 88.81 146 GLN A CA 1
ATOM 1070 C C . GLN A 1 146 ? 7.992 -4.168 4.637 1 88.81 146 GLN A C 1
ATOM 1072 O O . GLN A 1 146 ? 6.785 -4.191 4.883 1 88.81 146 GLN A O 1
ATOM 1077 N N . LEU A 1 147 ? 8.484 -3.588 3.641 1 92.5 147 LEU A N 1
ATOM 1078 C CA . LEU A 1 147 ? 7.645 -2.891 2.67 1 92.5 147 LEU A CA 1
ATOM 1079 C C . LEU A 1 147 ? 6.688 -3.857 1.981 1 92.5 147 LEU A C 1
ATOM 1081 O O . LEU A 1 147 ? 5.48 -3.613 1.935 1 92.5 147 LEU A O 1
ATOM 1085 N N . ALA A 1 148 ? 7.234 -4.898 1.46 1 94.88 148 ALA A N 1
ATOM 1086 C CA . ALA A 1 148 ? 6.418 -5.887 0.757 1 94.88 148 ALA A CA 1
ATOM 1087 C C . ALA A 1 148 ? 5.348 -6.469 1.677 1 94.88 148 ALA A C 1
ATOM 1089 O O . ALA A 1 148 ? 4.191 -6.613 1.277 1 94.88 148 ALA A O 1
ATOM 1090 N N . ALA A 1 149 ? 5.762 -6.785 2.867 1 93.62 149 ALA A N 1
ATOM 1091 C CA . ALA A 1 149 ? 4.812 -7.344 3.828 1 93.62 149 ALA A CA 1
ATOM 1092 C C . ALA A 1 149 ? 3.668 -6.375 4.098 1 93.62 149 ALA A C 1
ATOM 1094 O O . ALA A 1 149 ? 2.504 -6.777 4.141 1 93.62 149 ALA A O 1
ATOM 1095 N N . ALA A 1 150 ? 3.969 -5.156 4.312 1 92.62 150 ALA A N 1
ATOM 1096 C CA . ALA A 1 150 ? 2.947 -4.145 4.566 1 92.62 150 ALA A CA 1
ATOM 1097 C C . ALA A 1 150 ? 1.985 -4.027 3.385 1 92.62 150 ALA A C 1
ATOM 1099 O O . ALA A 1 150 ? 0.767 -3.99 3.57 1 92.62 150 ALA A O 1
ATOM 1100 N N . LEU A 1 151 ? 2.543 -3.969 2.252 1 94.5 151 LEU A N 1
ATOM 1101 C CA . LEU A 1 151 ? 1.726 -3.854 1.049 1 94.5 151 LEU A CA 1
ATOM 1102 C C . LEU A 1 151 ? 0.863 -5.094 0.856 1 94.5 151 LEU A C 1
ATOM 1104 O O . LEU A 1 151 ? -0.307 -4.992 0.479 1 94.5 151 LEU A O 1
ATOM 1108 N N . CYS A 1 152 ? 1.446 -6.211 1.051 1 94.81 152 CYS A N 1
ATOM 1109 C CA . CYS A 1 152 ? 0.7 -7.461 0.938 1 94.81 152 CYS A CA 1
ATOM 1110 C C . CYS A 1 152 ? -0.423 -7.52 1.967 1 94.81 152 CYS A C 1
ATOM 1112 O O . CYS A 1 152 ? -1.528 -7.969 1.659 1 94.81 152 CYS A O 1
ATOM 1114 N N . LEU A 1 153 ? -0.135 -7.082 3.146 1 91.5 153 LEU A N 1
ATOM 1115 C CA . LEU A 1 153 ? -1.168 -7.047 4.176 1 91.5 153 LEU A CA 1
ATOM 1116 C C . LEU A 1 153 ? -2.316 -6.129 3.764 1 91.5 153 LEU A C 1
ATOM 1118 O O . LEU A 1 153 ? -3.486 -6.48 3.934 1 91.5 153 LEU A O 1
ATOM 1122 N N . ALA A 1 154 ? -1.96 -4.992 3.283 1 92.69 154 ALA A N 1
ATOM 1123 C CA . ALA A 1 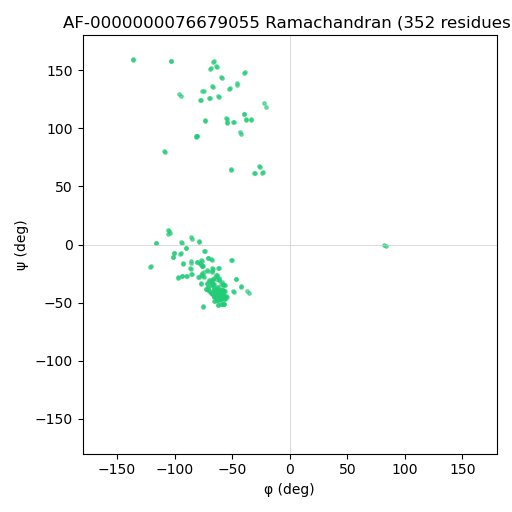154 ? -2.992 -4.078 2.797 1 92.69 154 ALA A CA 1
ATOM 1124 C C . ALA A 1 154 ? -3.85 -4.746 1.726 1 92.69 154 ALA A C 1
ATOM 1126 O O . ALA A 1 154 ? -5.078 -4.629 1.745 1 92.69 154 ALA A O 1
ATOM 1127 N N . ALA A 1 155 ? -3.201 -5.402 0.809 1 93.19 155 ALA A N 1
ATOM 1128 C CA . ALA A 1 155 ? -3.906 -6.09 -0.271 1 93.19 155 ALA A CA 1
ATOM 1129 C C . ALA A 1 155 ? -4.84 -7.16 0.279 1 93.19 155 ALA A C 1
ATOM 1131 O O . ALA A 1 155 ? -5.973 -7.305 -0.188 1 93.19 155 ALA A O 1
ATOM 1132 N N . ALA A 1 156 ? -4.391 -7.895 1.195 1 91.25 156 ALA A N 1
ATOM 1133 C CA . ALA A 1 156 ? -5.176 -8.977 1.785 1 91.25 156 ALA A CA 1
ATOM 1134 C C . ALA A 1 156 ? -6.383 -8.43 2.539 1 91.25 156 ALA A C 1
ATOM 1136 O O . ALA A 1 156 ? -7.484 -8.977 2.438 1 91.25 156 ALA A O 1
ATOM 1137 N N . VAL A 1 157 ? -6.203 -7.414 3.303 1 88 157 VAL A N 1
ATOM 1138 C CA . VAL A 1 157 ? -7.285 -6.797 4.059 1 88 157 VAL A CA 1
ATOM 1139 C C . VAL A 1 157 ? -8.336 -6.246 3.1 1 88 157 VAL A C 1
ATOM 1141 O O . VAL A 1 157 ? -9.539 -6.457 3.293 1 88 157 VAL A O 1
ATOM 1144 N N . ASP A 1 158 ? -7.895 -5.57 2.109 1 87.56 158 ASP A N 1
ATOM 1145 C CA . ASP A 1 158 ? -8.781 -4.973 1.117 1 87.56 158 ASP A CA 1
ATOM 1146 C C . ASP A 1 158 ? -9.625 -6.043 0.419 1 87.56 158 ASP A C 1
ATOM 1148 O O . ASP A 1 158 ? -10.789 -5.812 0.103 1 87.56 158 ASP A O 1
ATOM 1152 N N . ALA A 1 159 ? -8.977 -7.09 0.136 1 86.81 159 ALA A N 1
ATOM 1153 C CA . ALA A 1 159 ? -9.641 -8.188 -0.558 1 86.81 159 ALA A CA 1
ATOM 1154 C C . ALA A 1 159 ? -10.711 -8.828 0.324 1 86.81 159 ALA A C 1
ATOM 1156 O O . ALA A 1 159 ? -11.664 -9.43 -0.18 1 86.81 159 ALA A O 1
ATOM 1157 N N . SER A 1 160 ? -10.508 -8.789 1.55 1 75.44 160 SER A N 1
ATOM 1158 C CA . SER A 1 160 ? -11.422 -9.445 2.484 1 75.44 160 SER A CA 1
ATOM 1159 C C . SER A 1 160 ? -12.656 -8.594 2.74 1 75.44 160 SER A C 1
ATOM 1161 O O . SER A 1 160 ? -13.586 -9.039 3.418 1 75.44 160 SER A O 1
ATOM 1163 N N . ASP A 1 161 ? -12.625 -7.34 2.383 1 64.31 161 ASP A N 1
ATOM 1164 C CA . ASP A 1 161 ? -13.758 -6.469 2.66 1 64.31 161 ASP A CA 1
ATOM 1165 C C . ASP A 1 161 ? -14.859 -6.652 1.621 1 64.31 161 ASP A C 1
ATOM 1167 O O . ASP A 1 161 ? -14.688 -6.289 0.456 1 64.31 161 ASP A O 1
ATOM 1171 N N . PRO A 1 162 ? -15.781 -7.453 1.852 1 54.81 162 PRO A N 1
ATOM 1172 C CA . PRO A 1 162 ? -16.906 -7.609 0.93 1 54.81 162 PRO A CA 1
ATOM 1173 C C . PRO A 1 162 ? -17.484 -6.273 0.473 1 54.81 162 PRO A C 1
ATOM 1175 O O . PRO A 1 162 ? -18.109 -6.195 -0.594 1 54.81 162 PRO A O 1
ATOM 1178 N N . GLY A 1 163 ? -17.438 -5.242 1.217 1 51.62 163 GLY A N 1
ATOM 1179 C CA . GLY A 1 163 ? -18.25 -4.051 0.987 1 51.62 163 GLY A CA 1
ATOM 1180 C C . GLY A 1 163 ? -17.5 -2.961 0.24 1 51.62 163 GLY A C 1
ATOM 1181 O O . GLY A 1 163 ? -18.094 -1.989 -0.219 1 51.62 163 GLY A O 1
ATOM 1182 N N . ASP A 1 164 ? -16.109 -2.715 0.231 1 46.19 164 ASP A N 1
ATOM 1183 C CA . ASP A 1 164 ? -15.562 -1.45 -0.247 1 46.19 164 ASP A CA 1
ATOM 1184 C C . ASP A 1 164 ? -14.844 -1.632 -1.582 1 46.19 164 ASP A C 1
ATOM 1186 O O . ASP A 1 164 ? -13.68 -2.037 -1.616 1 46.19 164 ASP A O 1
ATOM 1190 N N . PRO A 1 165 ? -15.469 -1.685 -2.633 1 43.81 165 PRO A N 1
ATOM 1191 C CA . PRO A 1 165 ? -14.891 -1.82 -3.975 1 43.81 165 PRO A CA 1
ATOM 1192 C C . PRO A 1 165 ? -13.758 -0.829 -4.234 1 43.81 165 PRO A C 1
ATOM 1194 O O . PRO A 1 165 ? -12.844 -1.121 -5.008 1 43.81 165 PRO A O 1
ATOM 1197 N N . ASP A 1 166 ? -13.82 0.347 -3.83 1 42.31 166 ASP A N 1
ATOM 1198 C CA . ASP A 1 166 ? -12.938 1.463 -4.168 1 42.31 166 ASP A CA 1
ATOM 1199 C C . ASP A 1 166 ? -11.516 1.213 -3.67 1 42.31 166 ASP A C 1
ATOM 1201 O O . ASP A 1 166 ? -10.547 1.669 -4.285 1 42.31 166 ASP A O 1
ATOM 1205 N N . LEU A 1 167 ? -11.328 0.535 -2.678 1 42 167 LEU A N 1
ATOM 1206 C CA . LEU A 1 167 ? -10.008 0.258 -2.125 1 42 167 LEU A CA 1
ATOM 1207 C C . LEU A 1 167 ? -9.18 -0.592 -3.086 1 42 167 LEU A C 1
ATOM 1209 O O . LEU A 1 167 ? -7.992 -0.336 -3.283 1 42 167 LEU A O 1
ATOM 1213 N N . ALA A 1 168 ? -9.812 -1.598 -3.764 1 42.19 168 ALA A N 1
ATOM 1214 C CA . ALA A 1 168 ? -9.164 -2.443 -4.762 1 42.19 168 ALA A CA 1
ATOM 1215 C C . ALA A 1 168 ? -8.562 -1.603 -5.887 1 42.19 168 ALA A C 1
ATOM 1217 O O . ALA A 1 168 ? -7.469 -1.894 -6.375 1 42.19 168 ALA A O 1
ATOM 1218 N N . ARG A 1 169 ? -9.312 -0.715 -6.359 1 43.75 169 ARG A N 1
ATOM 1219 C CA . ARG A 1 169 ? -8.891 0.157 -7.449 1 43.75 169 ARG A CA 1
ATOM 1220 C C . ARG A 1 169 ? -7.637 0.937 -7.078 1 43.75 169 ARG A C 1
ATOM 1222 O O . ARG A 1 169 ? -6.742 1.113 -7.906 1 43.75 169 ARG A O 1
ATOM 1229 N N . HIS A 1 170 ? -7.508 1.41 -5.902 1 40.84 170 HIS A N 1
ATOM 1230 C CA . HIS A 1 170 ? -6.363 2.197 -5.461 1 40.84 170 HIS A CA 1
ATOM 1231 C C . HIS A 1 170 ? -5.094 1.35 -5.418 1 40.84 170 HIS A C 1
ATOM 1233 O O . HIS A 1 170 ? -4.016 1.82 -5.789 1 40.84 170 HIS A O 1
ATOM 1239 N N . LEU A 1 171 ? -5.316 0.148 -5.074 1 42.62 171 LEU A N 1
ATOM 1240 C CA . LEU A 1 171 ? -4.188 -0.778 -5.031 1 42.62 171 LEU A CA 1
ATOM 1241 C C . LEU A 1 171 ? -3.797 -1.227 -6.434 1 42.62 171 LEU A C 1
ATOM 1243 O O . LEU A 1 171 ? -2.631 -1.537 -6.688 1 42.62 171 LEU A O 1
ATOM 1247 N N . ARG A 1 172 ? -4.805 -1.407 -7.504 1 40.75 172 ARG A N 1
ATOM 1248 C CA . ARG A 1 172 ? -4.586 -1.798 -8.891 1 40.75 172 ARG A CA 1
ATOM 1249 C C . ARG A 1 172 ? -4.012 -0.641 -9.703 1 40.75 172 ARG A C 1
ATOM 1251 O O . ARG A 1 172 ? -3.244 -0.855 -10.648 1 40.75 172 ARG A O 1
ATOM 1258 N N . GLY A 1 173 ? -4.617 0.424 -9.688 1 38.19 173 GLY A N 1
ATOM 1259 C CA . GLY A 1 173 ? -4.332 1.575 -10.531 1 38.19 173 GLY A CA 1
ATOM 1260 C C . GLY A 1 173 ? -2.871 1.979 -10.516 1 38.19 173 GLY A C 1
ATOM 1261 O O . GLY A 1 173 ? -2.482 2.947 -11.172 1 38.19 173 GLY A O 1
ATOM 1262 N N . SER A 1 174 ? -2.061 1.533 -9.664 1 33.53 174 SER A N 1
ATOM 1263 C CA . SER A 1 174 ? -0.664 1.93 -9.805 1 33.53 174 SER A CA 1
ATOM 1264 C C . SER A 1 174 ? 0.036 1.119 -10.883 1 33.53 174 SER A C 1
ATOM 1266 O O . SER A 1 174 ? 1.267 1.06 -10.93 1 33.53 174 SER A O 1
ATOM 1268 N N . SER A 1 175 ? -0.66 0.208 -11.586 1 30.08 175 SER A N 1
ATOM 1269 C CA . SER A 1 175 ? 0.031 -0.393 -12.719 1 30.08 175 SER A CA 1
ATOM 1270 C C . SER A 1 175 ? 0.147 0.59 -13.883 1 30.08 175 SER A C 1
ATOM 1272 O O . SER A 1 175 ? -0.855 1.148 -14.328 1 30.08 175 SER A O 1
ATOM 1274 N N . PRO A 1 176 ? 1.312 1.132 -14.148 1 25.33 176 PRO A N 1
ATOM 1275 C CA . PRO A 1 176 ? 1.455 1.888 -15.391 1 25.33 176 PRO A CA 1
ATOM 1276 C C . PRO A 1 176 ? 1.058 1.076 -16.625 1 25.33 176 PRO A C 1
ATOM 1278 O O . PRO A 1 176 ? 1.199 -0.15 -16.625 1 25.33 176 PRO A O 1
ATOM 1281 N N . ALA A 1 177 ? -0.138 1.315 -17.375 1 29.59 177 ALA A N 1
ATOM 1282 C CA . ALA A 1 177 ? -0.303 0.861 -18.75 1 29.59 177 ALA A CA 1
ATOM 1283 C C . ALA A 1 177 ? 0.983 1.051 -19.547 1 29.59 177 ALA A C 1
ATOM 1285 O O . ALA A 1 177 ? 1.545 2.148 -19.578 1 29.59 177 ALA A O 1
ATOM 1286 N N . SER A 1 178 ? 1.676 -0.043 -19.969 1 22.41 178 SER A N 1
ATOM 1287 C CA . SER A 1 178 ? 2.424 0.133 -21.219 1 22.41 178 SER A CA 1
ATOM 1288 C C . SER A 1 178 ? 1.519 0.623 -22.344 1 22.41 178 SER A C 1
ATOM 1290 O O . SER A 1 178 ? 0.364 0.205 -22.438 1 22.41 178 SER A O 1
ATOM 1292 N N . MET B 1 1 ? -6.316 54.781 14.195 1 27.45 1 MET B N 1
ATOM 1293 C CA . MET B 1 1 ? -6.172 53.781 13.141 1 27.45 1 MET B CA 1
ATOM 1294 C C . MET B 1 1 ? -5.973 52.375 13.727 1 27.45 1 MET B C 1
ATOM 1296 O O . MET B 1 1 ? -4.992 52.125 14.43 1 27.45 1 MET B O 1
ATOM 1300 N N . GLY B 1 2 ? -6.879 51.812 14.438 1 34.38 2 GLY B N 1
ATOM 1301 C CA . GLY B 1 2 ? -6.898 50.625 15.297 1 34.38 2 GLY B CA 1
ATOM 1302 C C . GLY B 1 2 ? -6.172 49.438 14.703 1 34.38 2 GLY B C 1
ATOM 1303 O O . GLY B 1 2 ? -6.281 49.188 13.508 1 34.38 2 GLY B O 1
ATOM 1304 N N . THR B 1 3 ? -4.848 49.219 15.047 1 39.19 3 THR B N 1
ATOM 1305 C CA . THR B 1 3 ? -4.02 48.094 14.641 1 39.19 3 THR B CA 1
ATOM 1306 C C . THR B 1 3 ? -4.867 46.844 14.445 1 39.19 3 THR B C 1
ATOM 1308 O O . THR B 1 3 ? -5.527 46.375 15.375 1 39.19 3 THR B O 1
ATOM 1311 N N . SER B 1 4 ? -5.789 46.75 13.594 1 40.97 4 SER B N 1
ATOM 1312 C CA . SER B 1 4 ? -6.672 45.656 13.234 1 40.97 4 SER B CA 1
ATOM 1313 C C . SER B 1 4 ? -6.043 44.312 13.586 1 40.97 4 SER B C 1
ATOM 1315 O O . SER B 1 4 ? -4.996 43.938 13.047 1 40.97 4 SER B O 1
ATOM 1317 N N . LYS B 1 5 ? -5.719 43.938 14.828 1 47.16 5 LYS B N 1
ATOM 1318 C CA . LYS B 1 5 ? -5.109 42.75 15.422 1 47.16 5 LYS B CA 1
ATOM 1319 C C . LYS B 1 5 ? -5.367 41.5 14.562 1 47.16 5 LYS B C 1
ATOM 1321 O O . LYS B 1 5 ? -6.516 41.094 14.391 1 47.16 5 LYS B O 1
ATOM 1326 N N . GLY B 1 6 ? -4.836 41.344 13.344 1 53.03 6 GLY B N 1
ATOM 1327 C CA . GLY B 1 6 ? -4.926 40.344 12.289 1 53.03 6 GLY B CA 1
ATOM 1328 C C . GLY B 1 6 ? -5.402 39 12.781 1 53.03 6 GLY B C 1
ATOM 1329 O O . GLY B 1 6 ? -5.281 38.688 13.961 1 53.03 6 GLY B O 1
ATOM 1330 N N . GLU B 1 7 ? -6.555 38.625 12.203 1 69.44 7 GLU B N 1
ATOM 1331 C CA . GLU B 1 7 ? -7.105 37.312 12.5 1 69.44 7 GLU B CA 1
ATOM 1332 C C . GLU B 1 7 ? -6 36.281 12.727 1 69.44 7 GLU B C 1
ATOM 1334 O O . GLU B 1 7 ? -5.062 36.188 11.922 1 69.44 7 GLU B O 1
ATOM 1339 N N . GLY B 1 8 ? -5.891 35.938 14.016 1 85.62 8 GLY B N 1
ATOM 1340 C CA . GLY B 1 8 ? -4.906 34.938 14.344 1 85.62 8 GLY B CA 1
ATOM 1341 C C . GLY B 1 8 ? -4.934 33.75 13.398 1 85.62 8 GLY B C 1
ATOM 1342 O O . GLY B 1 8 ? -5.918 33.531 12.688 1 85.62 8 GLY B O 1
ATOM 1343 N N . THR B 1 9 ? -3.84 33.281 13.039 1 88.25 9 THR B N 1
ATOM 1344 C CA . THR B 1 9 ? -3.693 32.156 12.148 1 88.25 9 THR B CA 1
ATOM 1345 C C . THR B 1 9 ? -4.781 31.109 12.414 1 88.25 9 THR B C 1
ATOM 1347 O O . THR B 1 9 ? -5.43 30.641 11.477 1 88.25 9 THR B O 1
ATOM 1350 N N . LYS B 1 10 ? -5.113 30.859 13.633 1 90.62 10 LYS B N 1
ATOM 1351 C CA . LYS B 1 10 ? -6.109 29.844 13.992 1 90.62 10 LYS B CA 1
ATOM 1352 C C . LYS B 1 10 ? -7.5 30.25 13.508 1 90.62 10 LYS B C 1
ATOM 1354 O O . LYS B 1 10 ? -8.258 29.422 13.008 1 90.62 10 LYS B O 1
ATOM 1359 N N . GLN B 1 11 ? -7.832 31.469 13.656 1 91 11 GLN B N 1
ATOM 1360 C CA . GLN B 1 11 ? -9.133 31.969 13.234 1 91 11 GLN B CA 1
ATOM 1361 C C . GLN B 1 11 ? -9.297 31.891 11.719 1 91 11 GLN B C 1
ATOM 1363 O O . GLN B 1 11 ? -10.359 31.516 11.219 1 91 11 GLN B O 1
ATOM 1368 N N . ARG B 1 12 ? -8.289 32.25 11.07 1 92 12 ARG B N 1
ATOM 1369 C CA . ARG B 1 12 ? -8.312 32.188 9.609 1 92 12 ARG B CA 1
ATOM 1370 C C . ARG B 1 12 ? -8.5 30.75 9.133 1 92 12 ARG B C 1
ATOM 1372 O O . ARG B 1 12 ? -9.297 30.484 8.227 1 92 12 ARG B O 1
ATOM 1379 N N . VAL B 1 13 ? -7.773 29.828 9.773 1 93.69 13 VAL B N 1
ATOM 1380 C CA . VAL B 1 13 ? -7.867 28.406 9.422 1 93.69 13 VAL B CA 1
ATOM 1381 C C . VAL B 1 13 ? -9.281 27.906 9.688 1 93.69 13 VAL B C 1
ATOM 1383 O O . VAL B 1 13 ? -9.883 27.25 8.836 1 93.69 13 VAL B O 1
ATOM 1386 N N . ASN B 1 14 ? -9.797 28.281 10.805 1 91.62 14 ASN B N 1
ATOM 1387 C CA . ASN B 1 14 ? -11.133 27.828 11.18 1 91.62 14 ASN B CA 1
ATOM 1388 C C . ASN B 1 14 ? -12.188 28.344 10.203 1 91.62 14 ASN B C 1
ATOM 1390 O O . ASN B 1 14 ? -13.148 27.625 9.891 1 91.62 14 ASN B O 1
ATOM 1394 N N . ARG B 1 15 ? -11.992 29.531 9.82 1 91.44 15 ARG B N 1
ATOM 1395 C CA . ARG B 1 15 ? -12.906 30.094 8.82 1 91.44 15 ARG B CA 1
ATOM 1396 C C . ARG B 1 15 ? -12.836 29.297 7.52 1 91.44 15 ARG B C 1
ATOM 1398 O O . ARG B 1 15 ? -13.875 28.984 6.93 1 91.44 15 ARG B O 1
ATOM 1405 N N . CYS B 1 16 ? -11.688 29.031 7.09 1 92.75 16 CYS B N 1
ATOM 1406 C CA . CYS B 1 16 ? -11.5 28.25 5.875 1 92.75 16 CYS B CA 1
ATOM 1407 C C . CYS B 1 16 ? -12.133 26.875 6.008 1 92.75 16 CYS B C 1
ATOM 1409 O O . CYS B 1 16 ? -12.836 26.422 5.105 1 92.75 16 CYS B O 1
ATOM 1411 N N . LEU B 1 17 ? -11.93 26.234 7.129 1 92 17 LEU B N 1
ATOM 1412 C CA . LEU B 1 17 ? -12.461 24.906 7.383 1 92 17 LEU B CA 1
ATOM 1413 C C . LEU B 1 17 ? -13.992 24.938 7.398 1 92 17 LEU B C 1
ATOM 1415 O O . LEU B 1 17 ? -14.633 24.016 6.879 1 92 17 LEU B O 1
ATOM 1419 N N . SER B 1 18 ? -14.508 25.953 7.973 1 90.62 18 SER B N 1
ATOM 1420 C CA . SER B 1 18 ? -15.961 26.109 8.008 1 90.62 18 SER B CA 1
ATOM 1421 C C . SER B 1 18 ? -16.547 26.203 6.605 1 90.62 18 SER B C 1
ATOM 1423 O O . SER B 1 18 ? -17.594 25.641 6.32 1 90.62 18 SER B O 1
ATOM 1425 N N . LYS B 1 19 ? -15.875 26.906 5.727 1 92.94 19 LYS B N 1
ATOM 1426 C CA . LYS B 1 19 ? -16.297 27.047 4.34 1 92.94 19 LYS B CA 1
ATOM 1427 C C . LYS B 1 19 ? -16.203 25.719 3.59 1 92.94 19 LYS B C 1
ATOM 1429 O O . LYS B 1 19 ? -16.875 25.516 2.578 1 92.94 19 LYS B O 1
ATOM 1434 N N . MET B 1 20 ? -15.406 24.812 4.023 1 91.12 20 MET B N 1
ATOM 1435 C CA . MET B 1 20 ? -15.156 23.547 3.357 1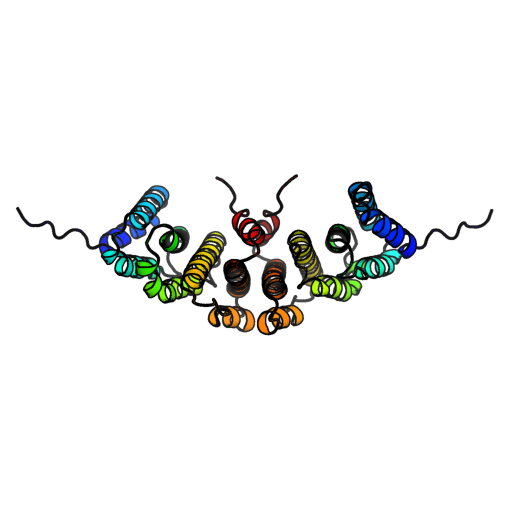 91.12 20 MET B CA 1
ATOM 1436 C C . MET B 1 20 ? -16.328 22.578 3.559 1 91.12 20 MET B C 1
ATOM 1438 O O . MET B 1 20 ? -16.484 21.625 2.807 1 91.12 20 MET B O 1
ATOM 1442 N N . SER B 1 21 ? -17.109 22.875 4.531 1 86.06 21 SER B N 1
ATOM 1443 C CA . SER B 1 21 ? -18.25 22.016 4.832 1 86.06 21 SER B CA 1
ATOM 1444 C C . SER B 1 21 ? -19.406 22.266 3.857 1 86.06 21 SER B C 1
ATOM 1446 O O . SER B 1 21 ? -20.328 21.438 3.764 1 86.06 21 SER B O 1
ATOM 1448 N N . ASP B 1 22 ? -19.297 23.391 3.207 1 88.44 22 ASP B N 1
ATOM 1449 C CA . ASP B 1 22 ? -20.297 23.703 2.188 1 88.44 22 ASP B CA 1
ATOM 1450 C C . ASP B 1 22 ? -19.812 23.266 0.804 1 88.44 22 ASP B C 1
ATOM 1452 O O . ASP B 1 22 ? -18.734 23.672 0.359 1 88.44 22 ASP B O 1
ATOM 1456 N N . ARG B 1 23 ? -20.641 22.516 0.119 1 86.75 23 ARG B N 1
ATOM 1457 C CA . ARG B 1 23 ? -20.281 21.953 -1.182 1 86.75 23 ARG B CA 1
ATOM 1458 C C . ARG B 1 23 ? -19.938 23.062 -2.172 1 86.75 23 ARG B C 1
ATOM 1460 O O . ARG B 1 23 ? -18.984 22.938 -2.953 1 86.75 23 ARG B O 1
ATOM 1467 N N . ASP B 1 24 ? -20.547 24.172 -2.072 1 91.25 24 ASP B N 1
ATOM 1468 C CA . ASP B 1 24 ? -20.406 25.266 -3.035 1 91.25 24 ASP B CA 1
ATOM 1469 C C . ASP B 1 24 ? -19.078 26 -2.842 1 91.25 24 ASP B C 1
ATOM 1471 O O . ASP B 1 24 ? -18.547 26.578 -3.785 1 91.25 24 ASP B O 1
ATOM 1475 N N . THR B 1 25 ? -18.547 25.922 -1.682 1 93 25 THR B N 1
ATOM 1476 C CA . THR B 1 25 ? -17.344 26.703 -1.38 1 93 25 THR B CA 1
ATOM 1477 C C . THR B 1 25 ? -16.172 25.781 -1.083 1 93 25 THR B C 1
ATOM 1479 O O . THR B 1 25 ? -15.07 26.25 -0.774 1 93 25 THR B O 1
ATOM 1482 N N . GLU B 1 26 ? -16.359 24.484 -1.152 1 93.19 26 GLU B N 1
ATOM 1483 C CA . GLU B 1 26 ? -15.359 23.516 -0.752 1 93.19 26 GLU B CA 1
ATOM 1484 C C . GLU B 1 26 ? -14.062 23.703 -1.53 1 93.19 26 GLU B C 1
ATOM 1486 O O . GLU B 1 26 ? -12.984 23.797 -0.938 1 93.19 26 GLU B O 1
ATOM 1491 N N . ALA B 1 27 ? -14.156 23.766 -2.828 1 94.31 27 ALA B N 1
ATOM 1492 C CA . ALA B 1 27 ? -12.977 23.844 -3.686 1 94.31 27 ALA B CA 1
ATOM 1493 C C . ALA B 1 27 ? -12.18 25.109 -3.408 1 94.31 27 ALA B C 1
ATOM 1495 O O . ALA B 1 27 ? -10.953 25.078 -3.328 1 94.31 27 ALA B O 1
ATOM 1496 N N . MET B 1 28 ? -12.922 26.188 -3.326 1 95.25 28 MET B N 1
ATOM 1497 C CA . MET B 1 28 ? -12.273 27.469 -3.051 1 95.25 28 MET B CA 1
ATOM 1498 C C . MET B 1 28 ? -11.617 27.469 -1.673 1 95.25 28 MET B C 1
ATOM 1500 O O . MET B 1 28 ? -10.492 27.938 -1.512 1 95.25 28 MET B O 1
ATOM 1504 N N . ALA B 1 29 ? -12.367 26.984 -0.722 1 96.44 29 ALA B N 1
ATOM 1505 C CA . ALA B 1 29 ? -11.844 26.891 0.639 1 96.44 29 ALA B CA 1
ATOM 1506 C C . ALA B 1 29 ? -10.602 26.016 0.689 1 96.44 29 ALA B C 1
ATOM 1508 O O . ALA B 1 29 ? -9.625 26.344 1.363 1 96.44 29 ALA B O 1
ATOM 1509 N N . ALA B 1 30 ? -10.594 24.922 -0.034 1 96.38 30 ALA B N 1
ATOM 1510 C CA . ALA B 1 30 ? -9.445 24.016 -0.099 1 96.38 30 ALA B CA 1
ATOM 1511 C C . ALA B 1 30 ? -8.227 24.734 -0.686 1 96.38 30 ALA B C 1
ATOM 1513 O O . ALA B 1 30 ? -7.121 24.609 -0.154 1 96.38 30 ALA B O 1
ATOM 1514 N N . SER B 1 31 ? -8.469 25.391 -1.777 1 96.56 31 SER B N 1
ATOM 1515 C CA . SER B 1 31 ? -7.391 26.125 -2.424 1 96.56 31 SER B CA 1
ATOM 1516 C C . SER B 1 31 ? -6.824 27.203 -1.496 1 96.56 31 SER B C 1
ATOM 1518 O O . SER B 1 31 ? -5.605 27.391 -1.428 1 96.56 31 SER B O 1
ATOM 1520 N N . GLU B 1 32 ? -7.723 27.891 -0.864 1 96.06 32 GLU B N 1
ATOM 1521 C CA . GLU B 1 32 ? -7.301 28.922 0.084 1 96.06 32 GLU B CA 1
ATOM 1522 C C . GLU B 1 32 ? -6.473 28.328 1.217 1 96.06 32 GLU B C 1
ATOM 1524 O O . GLU B 1 32 ? -5.43 28.859 1.584 1 96.06 32 GLU B O 1
ATOM 1529 N N . LEU B 1 33 ? -6.914 27.266 1.752 1 96.56 33 LEU B N 1
ATOM 1530 C CA . LEU B 1 33 ? -6.211 26.594 2.842 1 96.56 33 LEU B CA 1
ATOM 1531 C C . LEU B 1 33 ? -4.816 26.172 2.402 1 96.56 33 LEU B C 1
ATOM 1533 O O . LEU B 1 33 ? -3.848 26.344 3.143 1 96.56 33 LEU B O 1
ATOM 1537 N N . GLU B 1 34 ? -4.703 25.625 1.253 1 97.25 34 GLU B N 1
ATOM 1538 C CA . GLU B 1 34 ? -3.412 25.203 0.715 1 97.25 34 GLU B CA 1
ATOM 1539 C C . GLU B 1 34 ? -2.473 26.406 0.552 1 97.25 34 GLU B C 1
ATOM 1541 O O . GLU B 1 34 ? -1.289 26.312 0.884 1 97.25 34 GLU B O 1
ATOM 1546 N N . SER B 1 35 ? -3.053 27.438 0.013 1 96.75 35 SER B N 1
ATOM 1547 C CA . SER B 1 35 ? -2.264 28.656 -0.144 1 96.75 35 SER B CA 1
ATOM 1548 C C . SER B 1 35 ? -1.771 29.172 1.203 1 96.75 35 SER B C 1
ATOM 1550 O O . SER B 1 35 ? -0.624 29.609 1.325 1 96.75 35 SER B O 1
ATOM 1552 N N . MET B 1 36 ? -2.586 29.156 2.158 1 95.62 36 MET B N 1
ATOM 1553 C CA . MET B 1 36 ? -2.209 29.547 3.514 1 95.62 36 MET B CA 1
ATOM 1554 C C . MET B 1 36 ? -1.073 28.672 4.035 1 95.62 36 MET B C 1
ATOM 1556 O O . MET B 1 36 ? -0.091 29.188 4.578 1 95.62 36 MET B O 1
ATOM 1560 N N . ALA B 1 37 ? -1.184 27.422 3.852 1 97.31 37 ALA B N 1
ATOM 1561 C CA . ALA B 1 37 ? -0.192 26.469 4.332 1 97.31 37 ALA B CA 1
ATOM 1562 C C . ALA B 1 37 ? 1.182 26.75 3.732 1 97.31 37 ALA B C 1
ATOM 1564 O O . ALA B 1 37 ? 2.199 26.656 4.422 1 97.31 37 ALA B O 1
ATOM 1565 N N . ARG B 1 38 ? 1.257 27.125 2.498 1 96.81 38 ARG B N 1
ATOM 1566 C CA . ARG B 1 38 ? 2.516 27.344 1.79 1 96.81 38 ARG B CA 1
ATOM 1567 C C . ARG B 1 38 ? 3.152 28.672 2.191 1 96.81 38 ARG B C 1
ATOM 1569 O O . ARG B 1 38 ? 4.375 28.812 2.139 1 96.81 38 ARG B O 1
ATOM 1576 N N . ALA B 1 39 ? 2.301 29.531 2.592 1 95.12 39 ALA B N 1
ATOM 1577 C CA . ALA B 1 39 ? 2.781 30.891 2.805 1 95.12 39 ALA B CA 1
ATOM 1578 C C . ALA B 1 39 ? 2.947 31.203 4.293 1 95.12 39 ALA B C 1
ATOM 1580 O O . ALA B 1 39 ? 3.219 32.344 4.676 1 95.12 39 ALA B O 1
ATOM 1581 N N . LEU B 1 40 ? 2.859 30.281 5.117 1 94.75 40 LEU B N 1
ATOM 1582 C CA . LEU B 1 40 ? 2.898 30.5 6.559 1 94.75 40 LEU B CA 1
ATOM 1583 C C . LEU B 1 40 ? 4.277 30.969 7 1 94.75 40 LEU B C 1
ATOM 1585 O O . LEU B 1 40 ? 5.297 30.484 6.512 1 94.75 40 LEU B O 1
ATOM 1589 N N . ALA B 1 41 ? 4.297 31.906 7.82 1 93.75 41 ALA B N 1
ATOM 1590 C CA . ALA B 1 41 ? 5.531 32.219 8.539 1 93.75 41 ALA B CA 1
ATOM 1591 C C . ALA B 1 41 ? 5.887 31.125 9.531 1 93.75 41 ALA B C 1
ATOM 1593 O O . ALA B 1 41 ? 5 30.484 10.094 1 93.75 41 ALA B O 1
ATOM 1594 N N . PRO B 1 42 ? 7.16 30.969 9.781 1 92.38 42 PRO B N 1
ATOM 1595 C CA . PRO B 1 42 ? 7.605 29.891 10.688 1 92.38 42 PRO B CA 1
ATOM 1596 C C . PRO B 1 42 ? 6.945 29.969 12.062 1 92.38 42 PRO B C 1
ATOM 1598 O O . PRO B 1 42 ? 6.641 28.938 12.664 1 92.38 42 PRO B O 1
ATOM 1601 N N . ASP B 1 43 ? 6.703 31.156 12.523 1 92.75 43 ASP B N 1
ATOM 1602 C CA . ASP B 1 43 ? 6.156 31.312 13.867 1 92.75 43 ASP B CA 1
ATOM 1603 C C . ASP B 1 43 ? 4.664 30.984 13.898 1 92.75 43 ASP B C 1
ATOM 1605 O O . ASP B 1 43 ? 4.086 30.797 14.969 1 92.75 43 ASP B O 1
ATOM 1609 N N . ALA B 1 44 ? 4.031 30.875 12.758 1 95.38 44 ALA B N 1
ATOM 1610 C CA . ALA B 1 44 ? 2.602 30.594 12.672 1 95.38 44 ALA B CA 1
ATOM 1611 C C . ALA B 1 44 ? 2.352 29.094 12.477 1 95.38 44 ALA B C 1
ATOM 1613 O O . ALA B 1 44 ? 1.214 28.625 12.57 1 95.38 44 ALA B O 1
ATOM 1614 N N . LEU B 1 45 ? 3.369 28.297 12.258 1 96.62 45 LEU B N 1
ATOM 1615 C CA . LEU B 1 45 ? 3.262 26.891 11.906 1 96.62 45 LEU B CA 1
ATOM 1616 C C . LEU B 1 45 ? 2.611 26.094 13.031 1 96.62 45 LEU B C 1
ATOM 1618 O O . LEU B 1 45 ? 1.671 25.328 12.797 1 96.62 45 LEU B O 1
ATOM 1622 N N . PRO B 1 46 ? 3.057 26.359 14.289 1 96.38 46 PRO B N 1
ATOM 1623 C CA . PRO B 1 46 ? 2.455 25.547 15.359 1 96.38 46 PRO B CA 1
ATOM 1624 C C . PRO B 1 46 ? 0.95 25.766 15.484 1 96.38 46 PRO B C 1
ATOM 1626 O O . PRO B 1 46 ? 0.192 24.812 15.648 1 96.38 46 PRO B O 1
ATOM 1629 N N . ALA B 1 47 ? 0.59 27.016 15.359 1 95.44 47 ALA B N 1
ATOM 1630 C CA . ALA B 1 47 ? -0.832 27.328 15.469 1 95.44 47 ALA B CA 1
ATOM 1631 C C . ALA B 1 47 ? -1.614 26.734 14.305 1 95.44 47 ALA B C 1
ATOM 1633 O O . ALA B 1 47 ? -2.734 26.25 14.477 1 95.44 47 ALA B O 1
ATOM 1634 N N . PHE B 1 48 ? -1.085 26.844 13.211 1 97 48 PHE B N 1
ATOM 1635 C CA . PHE B 1 48 ? -1.703 26.281 12.016 1 97 48 PHE B CA 1
ATOM 1636 C C . PHE B 1 48 ? -1.889 24.781 12.164 1 97 48 PHE B C 1
ATOM 1638 O O . PHE B 1 48 ? -2.99 24.266 11.961 1 97 48 PHE B O 1
ATOM 1645 N N . VAL B 1 49 ? -0.826 24.016 12.539 1 97.75 49 VAL B N 1
ATOM 1646 C CA . VAL B 1 49 ? -0.85 22.562 12.695 1 97.75 49 VAL B CA 1
ATOM 1647 C C . VAL B 1 49 ? -1.875 22.188 13.766 1 97.75 49 VAL B C 1
ATOM 1649 O O . VAL B 1 49 ? -2.65 21.25 13.578 1 97.75 49 VAL B O 1
ATOM 1652 N N . ALA B 1 50 ? -1.925 22.953 14.789 1 96.19 50 ALA B N 1
ATOM 1653 C CA . ALA B 1 50 ? -2.881 22.688 15.859 1 96.19 50 ALA B CA 1
ATOM 1654 C C . ALA B 1 50 ? -4.316 22.797 15.359 1 96.19 50 ALA B C 1
ATOM 1656 O O . ALA B 1 50 ? -5.16 21.953 15.672 1 96.19 50 ALA B O 1
ATOM 1657 N N . ALA B 1 51 ? -4.559 23.844 14.586 1 95.06 51 ALA B N 1
ATOM 1658 C CA . ALA B 1 51 ? -5.91 24.094 14.102 1 95.06 51 ALA B CA 1
ATOM 1659 C C . ALA B 1 51 ? -6.367 23 13.141 1 95.06 51 ALA B C 1
ATOM 1661 O O . ALA B 1 51 ? -7.492 22.516 13.242 1 95.06 51 ALA B O 1
ATOM 1662 N N . VAL B 1 52 ? -5.523 22.594 12.258 1 96.31 52 VAL B N 1
ATOM 1663 C CA . VAL B 1 52 ? -5.906 21.625 11.242 1 96.31 52 VAL B CA 1
ATOM 1664 C C . VAL B 1 52 ? -6.008 20.234 11.883 1 96.31 52 VAL B C 1
ATOM 1666 O O . VAL B 1 52 ? -6.785 19.391 11.422 1 96.31 52 VAL B O 1
ATOM 1669 N N . SER B 1 53 ? -5.27 19.984 12.93 1 96.38 53 SER B N 1
ATOM 1670 C CA . SER B 1 53 ? -5.254 18.688 13.602 1 96.38 53 SER B CA 1
ATOM 1671 C C . SER B 1 53 ? -6.527 18.469 14.414 1 96.38 53 SER B C 1
ATOM 1673 O O . SER B 1 53 ? -6.766 17.359 14.922 1 96.38 53 SER B O 1
ATOM 1675 N N . ASP B 1 54 ? -7.352 19.453 14.492 1 92.44 54 ASP B N 1
ATOM 1676 C CA . ASP B 1 54 ? -8.539 19.375 15.328 1 92.44 54 ASP B CA 1
ATOM 1677 C C . ASP B 1 54 ? -9.727 18.812 14.555 1 92.44 54 ASP B C 1
ATOM 1679 O O . ASP B 1 54 ? -10.812 18.641 15.109 1 92.44 54 ASP B O 1
ATOM 1683 N N . ALA B 1 55 ? -9.562 18.547 13.336 1 93.44 55 ALA B N 1
ATOM 1684 C CA . ALA B 1 55 ? -10.641 17.938 12.555 1 93.44 55 ALA B CA 1
ATOM 1685 C C . ALA B 1 55 ? -11.172 16.688 13.242 1 93.44 55 ALA B C 1
ATOM 1687 O O . ALA B 1 55 ? -10.406 15.875 13.758 1 93.44 55 ALA B O 1
ATOM 1688 N N . ARG B 1 56 ? -12.469 16.562 13.305 1 94 56 ARG B N 1
ATOM 1689 C CA . ARG B 1 56 ? -13.156 15.477 13.992 1 94 56 ARG B CA 1
ATOM 1690 C C . ARG B 1 56 ? -13.68 14.445 13 1 94 56 ARG B C 1
ATOM 1692 O O . ARG B 1 56 ? -13.883 14.75 11.828 1 94 56 ARG B O 1
ATOM 1699 N N . PRO B 1 57 ? -13.906 13.211 13.531 1 94.44 57 PRO B N 1
ATOM 1700 C CA . PRO B 1 57 ? -14.5 12.18 12.68 1 94.44 57 PRO B CA 1
ATOM 1701 C C . PRO B 1 57 ? -15.898 12.547 12.188 1 94.44 57 PRO B C 1
ATOM 1703 O O . PRO B 1 57 ? -16.359 12.023 11.172 1 94.44 57 PRO B O 1
ATOM 1706 N N . THR B 1 58 ? -16.562 13.461 12.836 1 94.5 58 THR B N 1
ATOM 1707 C CA . THR B 1 58 ? -17.922 13.852 12.492 1 94.5 58 THR B CA 1
ATOM 1708 C C . THR B 1 58 ? -17.922 14.914 11.398 1 94.5 58 THR B C 1
ATOM 1710 O O . THR B 1 58 ? -18.953 15.203 10.805 1 94.5 58 THR B O 1
ATOM 1713 N N . ASP B 1 59 ? -16.828 15.492 11.188 1 94.62 59 ASP B N 1
ATOM 1714 C CA . ASP B 1 59 ? -16.75 16.469 10.109 1 94.62 59 ASP B CA 1
ATOM 1715 C C . ASP B 1 59 ? -16.953 15.812 8.75 1 94.62 59 ASP B C 1
ATOM 1717 O O . ASP B 1 59 ? -16.75 14.602 8.602 1 94.62 59 ASP B O 1
ATOM 1721 N N . ARG B 1 60 ? -17.344 16.625 7.801 1 94.62 60 ARG B N 1
ATOM 1722 C CA . ARG B 1 60 ? -17.531 16.109 6.449 1 94.62 60 ARG B CA 1
ATOM 1723 C C . ARG B 1 60 ? -16.203 15.617 5.867 1 94.62 60 ARG B C 1
ATOM 1725 O O . ARG B 1 60 ? -15.148 16.156 6.18 1 94.62 60 ARG B O 1
ATOM 1732 N N . ALA B 1 61 ? -16.219 14.711 4.977 1 95.56 61 ALA B N 1
ATOM 1733 C CA . ALA B 1 61 ? -15.055 14.016 4.438 1 95.56 61 ALA B CA 1
ATOM 1734 C C . ALA B 1 61 ? -14.086 14.992 3.781 1 95.56 61 ALA B C 1
ATOM 1736 O O . ALA B 1 61 ? -12.867 14.891 3.969 1 95.56 61 ALA B O 1
ATOM 1737 N N . PRO B 1 62 ? -14.594 16 3.057 1 95.31 62 PRO B N 1
ATOM 1738 C CA . PRO B 1 62 ? -13.641 16.922 2.439 1 95.31 62 PRO B CA 1
ATOM 1739 C C . PRO B 1 62 ? -12.805 17.688 3.467 1 95.31 62 PRO B C 1
ATOM 1741 O O . PRO B 1 62 ? -11.609 17.906 3.25 1 95.31 62 PRO B O 1
ATOM 1744 N N . LEU B 1 63 ? -13.453 18.047 4.492 1 96.31 63 LEU B N 1
ATOM 1745 C CA . LEU B 1 63 ? -12.719 18.75 5.543 1 96.31 63 LEU B CA 1
ATOM 1746 C C . LEU B 1 63 ? -11.648 17.859 6.145 1 96.31 63 LEU B C 1
ATOM 1748 O O . LEU B 1 63 ? -10.492 18.266 6.297 1 96.31 63 LEU B O 1
ATOM 1752 N N . ARG B 1 64 ? -11.977 16.641 6.473 1 96.81 64 ARG B N 1
ATOM 1753 C CA . ARG B 1 64 ? -11.016 15.688 7.02 1 96.81 64 ARG B CA 1
ATOM 1754 C C . ARG B 1 64 ? -9.883 15.43 6.031 1 96.81 64 ARG B C 1
ATOM 1756 O O . ARG B 1 64 ? -8.711 15.438 6.41 1 96.81 64 ARG B O 1
ATOM 1763 N N . ARG B 1 65 ? -10.188 15.305 4.77 1 97.12 65 ARG B N 1
ATOM 1764 C CA . ARG B 1 65 ? -9.211 15.047 3.717 1 97.12 65 ARG B CA 1
ATOM 1765 C C . ARG B 1 65 ? -8.25 16.219 3.562 1 97.12 65 ARG B C 1
ATOM 1767 O O . ARG B 1 65 ? -7.031 16.031 3.533 1 97.12 65 ARG B O 1
ATOM 1774 N N . HIS B 1 66 ? -8.789 17.391 3.486 1 96.69 66 HIS B N 1
ATOM 1775 C CA . HIS B 1 66 ? -7.957 18.562 3.217 1 96.69 66 HIS B CA 1
ATOM 1776 C C . HIS B 1 66 ? -7.105 18.922 4.43 1 96.69 66 HIS B C 1
ATOM 1778 O O . HIS B 1 66 ? -5.992 19.422 4.281 1 96.69 66 HIS B O 1
ATOM 1784 N N . SER B 1 67 ? -7.633 18.688 5.598 1 97.25 67 SER B N 1
ATOM 1785 C CA . SER B 1 67 ? -6.816 18.891 6.793 1 97.25 67 SER B CA 1
ATOM 1786 C C . SER B 1 67 ? -5.543 18.047 6.73 1 97.25 67 SER B C 1
ATOM 1788 O O . SER B 1 67 ? -4.457 18.531 7.059 1 97.25 67 SER B O 1
ATOM 1790 N N . LEU B 1 68 ? -5.625 16.844 6.254 1 98.06 68 LEU B N 1
ATOM 1791 C CA . LEU B 1 68 ? -4.48 15.961 6.113 1 98.06 68 LEU B CA 1
ATOM 1792 C C . LEU B 1 68 ? -3.582 16.406 4.965 1 98.06 68 LEU B C 1
ATOM 1794 O O . LEU B 1 68 ? -2.355 16.359 5.074 1 98.06 68 LEU B O 1
ATOM 1798 N N . ARG B 1 69 ? -4.184 16.828 3.967 1 97.94 69 ARG B N 1
ATOM 1799 C CA . ARG B 1 69 ? -3.434 17.25 2.787 1 97.94 69 ARG B CA 1
ATOM 1800 C C . ARG B 1 69 ? -2.498 18.406 3.113 1 97.94 69 ARG B C 1
ATOM 1802 O O . ARG B 1 69 ? -1.345 18.422 2.676 1 97.94 69 ARG B O 1
ATOM 1809 N N . VAL B 1 70 ? -2.969 19.328 3.791 1 97.69 70 VAL B N 1
ATOM 1810 C CA . VAL B 1 70 ? -2.131 20.484 4.078 1 97.69 70 VAL B CA 1
ATOM 1811 C C . VAL B 1 70 ? -1.027 20.094 5.059 1 97.69 70 VAL B C 1
ATOM 1813 O O . VAL B 1 70 ? 0.069 20.656 5.027 1 97.69 70 VAL B O 1
ATOM 1816 N N . LEU B 1 71 ? -1.311 19.125 5.938 1 97.94 71 LEU B N 1
ATOM 1817 C CA . LEU B 1 71 ? -0.248 18.609 6.793 1 97.94 71 LEU B CA 1
ATOM 1818 C C . LEU B 1 71 ? 0.873 18 5.957 1 97.94 71 LEU B C 1
ATOM 1820 O O . LEU B 1 71 ? 2.053 18.203 6.25 1 97.94 71 LEU B O 1
ATOM 1824 N N . ALA B 1 72 ? 0.507 17.312 4.922 1 97.94 72 ALA B N 1
ATOM 1825 C CA . ALA B 1 72 ? 1.478 16.656 4.051 1 97.94 72 ALA B CA 1
ATOM 1826 C C . ALA B 1 72 ? 2.328 17.688 3.305 1 97.94 72 ALA B C 1
ATOM 1828 O O . ALA B 1 72 ? 3.449 17.375 2.889 1 97.94 72 ALA B O 1
ATOM 1829 N N . LEU B 1 73 ? 1.9 18.875 3.162 1 97.88 73 LEU B N 1
ATOM 1830 C CA . LEU B 1 73 ? 2.566 19.906 2.373 1 97.88 73 LEU B CA 1
ATOM 1831 C C . LEU B 1 73 ? 3.633 20.609 3.197 1 97.88 73 LEU B C 1
ATOM 1833 O O . LEU B 1 73 ? 4.594 21.156 2.645 1 97.88 73 LEU B O 1
ATOM 1837 N N . LEU B 1 74 ? 3.516 20.625 4.422 1 97.81 74 LEU B N 1
ATOM 1838 C CA . LEU B 1 74 ? 4.289 21.516 5.281 1 97.81 74 LEU B CA 1
ATOM 1839 C C . LEU B 1 74 ? 5.773 21.156 5.227 1 97.81 74 LEU B C 1
ATOM 1841 O O . LEU B 1 74 ? 6.617 22.047 5.051 1 97.81 74 LEU B O 1
ATOM 1845 N N . PRO B 1 75 ? 6.129 19.875 5.289 1 96.44 75 PRO B N 1
ATOM 1846 C CA . PRO B 1 75 ? 7.559 19.562 5.27 1 96.44 75 PRO B CA 1
ATOM 1847 C C . PRO B 1 75 ? 8.242 19.984 3.975 1 96.44 75 PRO B C 1
ATOM 1849 O O . PRO B 1 75 ? 9.438 20.297 3.975 1 96.44 75 PRO B O 1
ATOM 1852 N N . ALA B 1 76 ? 7.562 20.047 2.902 1 95.44 76 ALA B N 1
ATOM 1853 C CA . ALA B 1 76 ? 8.133 20.438 1.615 1 95.44 76 ALA B CA 1
ATOM 1854 C C . ALA B 1 76 ? 8.109 21.953 1.443 1 95.44 76 ALA B C 1
ATOM 1856 O O . ALA B 1 76 ? 8.867 22.5 0.64 1 95.44 76 ALA B O 1
ATOM 1857 N N . SER B 1 77 ? 7.273 22.625 2.182 1 97 77 SER B N 1
ATOM 1858 C CA . SER B 1 77 ? 7.031 24.047 1.946 1 97 77 SER B CA 1
ATOM 1859 C C . SER B 1 77 ? 7.785 24.906 2.951 1 97 77 SER B C 1
ATOM 1861 O O . SER B 1 77 ? 7.922 26.109 2.762 1 97 77 SER B O 1
ATOM 1863 N N . HIS B 1 78 ? 8.328 24.281 3.971 1 97.12 78 HIS B N 1
ATOM 1864 C CA . HIS B 1 78 ? 8.945 25.062 5.043 1 97.12 78 HIS B CA 1
ATOM 1865 C C . HIS B 1 78 ? 10.281 24.453 5.453 1 97.12 78 HIS B C 1
ATOM 1867 O O . HIS B 1 78 ? 10.562 23.297 5.168 1 97.12 78 HIS B O 1
ATOM 1873 N N . PRO B 1 79 ? 11.164 25.281 6.105 1 94.38 79 PRO B N 1
ATOM 1874 C CA . PRO B 1 79 ? 12.453 24.766 6.566 1 94.38 79 PRO B CA 1
ATOM 1875 C C . PRO B 1 79 ? 12.305 23.594 7.539 1 94.38 79 PRO B C 1
ATOM 1877 O O . PRO B 1 79 ? 11.391 23.609 8.375 1 94.38 79 PRO B O 1
ATOM 1880 N N . ALA B 1 80 ? 13.148 22.703 7.441 1 94.19 80 ALA B N 1
ATOM 1881 C CA . ALA B 1 80 ? 13.109 21.484 8.234 1 94.19 80 ALA B CA 1
ATOM 1882 C C . ALA B 1 80 ? 13.125 21.781 9.727 1 94.19 80 ALA B C 1
ATOM 1884 O O . ALA B 1 80 ? 12.438 21.141 10.508 1 94.19 80 ALA B O 1
ATOM 1885 N N . GLU B 1 81 ? 13.82 22.828 10.062 1 93.69 81 GLU B N 1
ATOM 1886 C CA . GLU B 1 81 ? 13.992 23.188 11.461 1 93.69 81 GLU B CA 1
ATOM 1887 C C . GLU B 1 81 ? 12.68 23.656 12.086 1 93.69 81 GLU B C 1
ATOM 1889 O O . GLU B 1 81 ? 12.438 23.453 13.273 1 93.69 81 GLU B O 1
ATOM 1894 N N . ALA B 1 82 ? 11.883 24.266 11.258 1 95.06 82 ALA B N 1
ATOM 1895 C CA . ALA B 1 82 ? 10.617 24.812 11.734 1 95.06 82 ALA B CA 1
ATOM 1896 C C . ALA B 1 82 ? 9.57 23.703 11.859 1 95.06 82 ALA B C 1
ATOM 1898 O O . ALA B 1 82 ? 8.672 23.781 12.703 1 95.06 82 ALA B O 1
ATOM 1899 N N . VAL B 1 83 ? 9.711 22.688 11.07 1 96.12 83 VAL B N 1
ATOM 1900 C CA . VAL B 1 83 ? 8.688 21.656 10.992 1 96.12 83 VAL B CA 1
ATOM 1901 C C . VAL B 1 83 ? 9.031 20.516 11.953 1 96.12 83 VAL B C 1
ATOM 1903 O O . VAL B 1 83 ? 8.141 19.859 12.492 1 96.12 83 VAL B O 1
ATOM 1906 N N . ALA B 1 84 ? 10.266 20.297 12.273 1 94.25 84 ALA B N 1
ATOM 1907 C CA . ALA B 1 84 ? 10.773 19.141 13.008 1 94.25 84 ALA B CA 1
ATOM 1908 C C . ALA B 1 84 ? 10.047 18.984 14.344 1 94.25 84 ALA B C 1
ATOM 1910 O O . ALA B 1 84 ? 9.578 17.891 14.672 1 94.25 84 ALA B O 1
ATOM 1911 N N . PRO B 1 85 ? 9.852 20.094 15.078 1 94.31 85 PRO B N 1
ATOM 1912 C CA . PRO B 1 85 ? 9.195 19.938 16.375 1 94.31 85 PRO B CA 1
ATOM 1913 C C . PRO B 1 85 ? 7.715 19.594 16.266 1 94.31 85 PRO B C 1
ATOM 1915 O O . PRO B 1 85 ? 7.09 19.188 17.25 1 94.31 85 PRO B O 1
ATOM 1918 N N . LEU B 1 86 ? 7.152 19.703 15.102 1 96.44 86 LEU B N 1
ATOM 1919 C CA . LEU B 1 86 ? 5.715 19.547 14.922 1 96.44 86 LEU B CA 1
ATOM 1920 C C . LEU B 1 86 ? 5.383 18.156 14.391 1 96.44 86 LEU B C 1
ATOM 1922 O O . LEU B 1 86 ? 4.215 17.75 14.359 1 96.44 86 LEU B O 1
ATOM 1926 N N . LEU B 1 87 ? 6.352 17.391 14.047 1 94.75 87 LEU B N 1
ATOM 1927 C CA . LEU B 1 87 ? 6.168 16.125 13.344 1 94.75 87 LEU B CA 1
ATOM 1928 C C . LEU B 1 87 ? 5.371 15.148 14.203 1 94.75 87 LEU B C 1
ATOM 1930 O O . LEU B 1 87 ? 4.465 14.477 13.703 1 94.75 87 LEU B O 1
ATOM 1934 N N . PRO B 1 88 ? 5.629 15.055 15.516 1 92.88 88 PRO B N 1
ATOM 1935 C CA . PRO B 1 88 ? 4.844 14.117 16.328 1 92.88 88 PRO B CA 1
ATOM 1936 C C . PRO B 1 88 ? 3.352 14.438 16.312 1 92.88 88 PRO B C 1
ATOM 1938 O O . PRO B 1 88 ? 2.523 13.531 16.234 1 92.88 88 PRO B O 1
ATOM 1941 N N . ARG B 1 89 ? 3.074 15.695 16.391 1 95.25 89 ARG B N 1
ATOM 1942 C CA . ARG B 1 89 ? 1.67 16.094 16.375 1 95.25 89 ARG B CA 1
ATOM 1943 C C . ARG B 1 89 ? 1.042 15.82 15.008 1 95.25 89 ARG B C 1
ATOM 1945 O O . ARG B 1 89 ? -0.113 15.398 14.922 1 95.25 89 ARG B O 1
ATOM 1952 N N . MET B 1 90 ? 1.782 16.109 13.969 1 96.12 90 MET B N 1
ATOM 1953 C CA . MET B 1 90 ? 1.306 15.836 12.617 1 96.12 90 MET B CA 1
ATOM 1954 C C . MET B 1 90 ? 1.016 14.352 12.438 1 96.12 90 MET B C 1
ATOM 1956 O O . MET B 1 90 ? -0.026 13.984 11.891 1 96.12 90 MET B O 1
ATOM 1960 N N . LEU B 1 91 ? 1.882 13.562 12.914 1 94.62 91 LEU B N 1
ATOM 1961 C CA . LEU B 1 91 ? 1.702 12.117 12.82 1 94.62 91 LEU B CA 1
ATOM 1962 C C . LEU B 1 91 ? 0.475 11.672 13.609 1 94.62 91 LEU B C 1
ATOM 1964 O O . LEU B 1 91 ? -0.333 10.891 13.117 1 94.62 91 LEU B O 1
ATOM 1968 N N . SER B 1 92 ? 0.379 12.188 14.781 1 94.25 92 SER B N 1
ATOM 1969 C CA . SER B 1 92 ? -0.765 11.859 15.625 1 94.25 92 SER B CA 1
ATOM 1970 C C . SER B 1 92 ? -2.08 12.211 14.938 1 94.25 92 SER B C 1
ATOM 1972 O O . SER B 1 92 ? -3.041 11.445 14.984 1 94.25 92 SER B O 1
ATOM 1974 N N . ALA B 1 93 ? -2.109 13.367 14.32 1 96.06 93 ALA B N 1
ATOM 1975 C CA . ALA B 1 93 ? -3.307 13.805 13.609 1 96.06 93 ALA B CA 1
ATOM 1976 C C . ALA B 1 93 ? -3.668 12.82 12.5 1 96.06 93 ALA B C 1
ATOM 1978 O O . ALA B 1 93 ? -4.84 12.477 12.32 1 96.06 93 ALA B O 1
ATOM 1979 N N . ALA B 1 94 ? -2.699 12.367 11.781 1 96.44 94 ALA B N 1
ATOM 1980 C CA . ALA B 1 94 ? -2.93 11.406 10.703 1 96.44 94 ALA B CA 1
ATOM 1981 C C . ALA B 1 94 ? -3.43 10.07 11.258 1 96.44 94 ALA B C 1
ATOM 1983 O O . ALA B 1 94 ? -4.379 9.492 10.719 1 96.44 94 ALA B O 1
ATOM 1984 N N . LEU B 1 95 ? -2.896 9.617 12.336 1 94.56 95 LEU B N 1
ATOM 1985 C CA . LEU B 1 95 ? -3.211 8.305 12.891 1 94.56 95 LEU B CA 1
ATOM 1986 C C . LEU B 1 95 ? -4.621 8.281 13.469 1 94.56 95 LEU B C 1
ATOM 1988 O O . LEU B 1 95 ? -5.254 7.219 13.539 1 94.56 95 LEU B O 1
ATOM 1992 N N . ARG B 1 96 ? -5.117 9.406 13.805 1 95.44 96 ARG B N 1
ATOM 1993 C CA . ARG B 1 96 ? -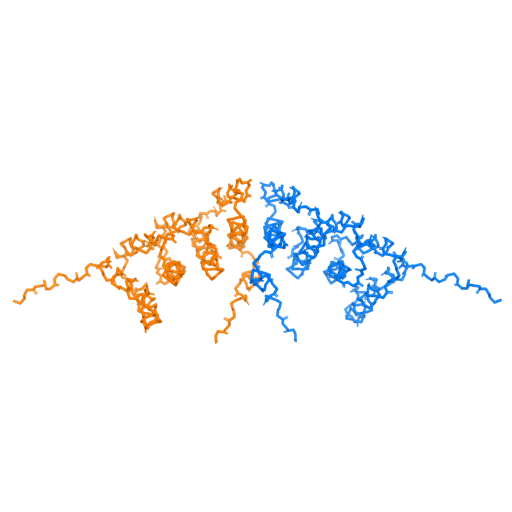6.488 9.5 14.289 1 95.44 96 ARG B CA 1
ATOM 1994 C C . ARG B 1 96 ? -7.484 9.188 13.18 1 95.44 96 ARG B C 1
ATOM 1996 O O . ARG B 1 96 ? -8.664 8.938 13.445 1 95.44 96 ARG B O 1
ATOM 2003 N N . ARG B 1 97 ? -7.008 9.156 11.961 1 96.44 97 ARG B N 1
ATOM 2004 C CA . ARG B 1 97 ? -7.914 8.984 10.836 1 96.44 97 ARG B CA 1
ATOM 2005 C C . ARG B 1 97 ? -7.824 7.574 10.273 1 96.44 97 ARG B C 1
ATOM 2007 O O . ARG B 1 97 ? -8.375 7.285 9.211 1 96.44 97 ARG B O 1
ATOM 2014 N N . LEU B 1 98 ? -7.203 6.699 10.938 1 95.25 98 LEU B N 1
ATOM 2015 C CA . LEU B 1 98 ? -6.973 5.355 10.414 1 95.25 98 LEU B CA 1
ATOM 2016 C C . LEU B 1 98 ? -8.289 4.625 10.203 1 95.25 98 LEU B C 1
ATOM 2018 O O . LEU B 1 98 ? -8.414 3.812 9.281 1 95.25 98 LEU B O 1
ATOM 2022 N N . ARG B 1 99 ? -9.297 5.027 10.977 1 94.25 99 ARG B N 1
ATOM 2023 C CA . ARG B 1 99 ? -10.57 4.316 10.922 1 94.25 99 ARG B CA 1
ATOM 2024 C C . ARG B 1 99 ? -11.531 4.988 9.945 1 94.25 99 ARG B C 1
ATOM 2026 O O . ARG B 1 99 ? -12.688 4.578 9.82 1 94.25 99 ARG B O 1
ATOM 2033 N N . ASP B 1 100 ? -11.102 6.012 9.297 1 96 100 ASP B N 1
ATOM 2034 C CA . ASP B 1 100 ? -11.992 6.758 8.414 1 96 100 ASP B CA 1
ATOM 2035 C C . ASP B 1 100 ? -12.492 5.875 7.27 1 96 100 ASP B C 1
ATOM 2037 O O . ASP B 1 100 ? -11.703 5.242 6.574 1 96 100 ASP B O 1
ATOM 2041 N N . PRO B 1 101 ? -13.742 5.828 7.098 1 94.19 101 PRO B N 1
ATOM 2042 C CA . PRO B 1 101 ? -14.281 4.949 6.059 1 94.19 101 PRO B CA 1
ATOM 2043 C C . PRO B 1 101 ? -14.102 5.516 4.652 1 94.19 101 PRO B C 1
ATOM 2045 O O . PRO B 1 101 ? -14.266 4.793 3.666 1 94.19 101 PRO B O 1
ATOM 2048 N N . ASP B 1 102 ? -13.852 6.781 4.543 1 95.25 102 ASP B N 1
ATOM 2049 C CA . ASP B 1 102 ? -13.695 7.43 3.244 1 95.25 102 ASP B CA 1
ATOM 2050 C C . ASP B 1 102 ? -12.32 7.145 2.654 1 95.25 102 ASP B C 1
ATOM 2052 O O . ASP B 1 102 ? -11.297 7.457 3.27 1 95.25 102 ASP B O 1
ATOM 2056 N N . SER B 1 103 ? -12.234 6.617 1.473 1 94.44 103 SER B N 1
ATOM 2057 C CA . SER B 1 103 ? -10.984 6.207 0.851 1 94.44 103 SER B CA 1
ATOM 2058 C C . SER B 1 103 ? -10.102 7.414 0.532 1 94.44 103 SER B C 1
ATOM 2060 O O . SER B 1 103 ? -8.875 7.305 0.519 1 94.44 103 SER B O 1
ATOM 2062 N N . SER B 1 104 ? -10.773 8.523 0.177 1 96.19 104 SER B N 1
ATOM 2063 C CA . SER B 1 104 ? -9.984 9.711 -0.124 1 96.19 104 SER B CA 1
ATOM 2064 C C . SER B 1 104 ? -9.266 10.227 1.119 1 96.19 104 SER B C 1
ATOM 2066 O O . SER B 1 104 ? -8.156 10.758 1.027 1 96.19 104 SER B O 1
ATOM 2068 N N . VAL B 1 105 ? -9.898 10.078 2.238 1 97.69 105 VAL B N 1
ATOM 2069 C CA . VAL B 1 105 ? -9.266 10.461 3.496 1 97.69 105 VAL B CA 1
ATOM 2070 C C . VAL B 1 105 ? -8.125 9.5 3.816 1 97.69 105 VAL B C 1
ATOM 2072 O O . VAL B 1 105 ? -7.047 9.93 4.246 1 97.69 105 VAL B O 1
ATOM 2075 N N . ARG B 1 106 ? -8.359 8.258 3.561 1 96.81 106 ARG B N 1
ATOM 2076 C CA . ARG B 1 106 ? -7.316 7.258 3.76 1 96.81 106 ARG B CA 1
ATOM 2077 C C . ARG B 1 106 ? -6.078 7.586 2.93 1 96.81 106 ARG B C 1
ATOM 2079 O O . ARG B 1 106 ? -4.953 7.523 3.432 1 96.81 106 ARG B O 1
ATOM 2086 N N . ALA B 1 107 ? -6.316 7.945 1.699 1 97.06 107 ALA B N 1
ATOM 2087 C CA . ALA B 1 107 ? -5.207 8.297 0.815 1 97.06 107 ALA B CA 1
ATOM 2088 C C . ALA B 1 107 ? -4.449 9.508 1.346 1 97.06 107 ALA B C 1
ATOM 2090 O O . ALA B 1 107 ? -3.217 9.539 1.323 1 97.06 107 ALA B O 1
ATOM 2091 N N . ALA B 1 108 ? -5.207 10.445 1.762 1 97.94 108 ALA B N 1
ATOM 2092 C CA . ALA B 1 108 ? -4.582 11.641 2.318 1 97.94 108 ALA B CA 1
ATOM 2093 C C . ALA B 1 108 ? -3.783 11.312 3.576 1 97.94 108 ALA B C 1
ATOM 2095 O O . ALA B 1 108 ? -2.723 11.891 3.816 1 97.94 108 ALA B O 1
ATOM 2096 N N . CYS B 1 109 ? -4.309 10.422 4.371 1 97.88 109 CYS B N 1
ATOM 2097 C CA . CYS B 1 109 ? -3.635 9.969 5.582 1 97.88 109 CYS B CA 1
ATOM 2098 C C . CYS B 1 109 ? -2.293 9.328 5.25 1 97.88 109 CYS B C 1
ATOM 2100 O O . CYS B 1 109 ? -1.275 9.648 5.863 1 97.88 109 CYS B O 1
ATOM 2102 N N . VAL B 1 110 ? -2.268 8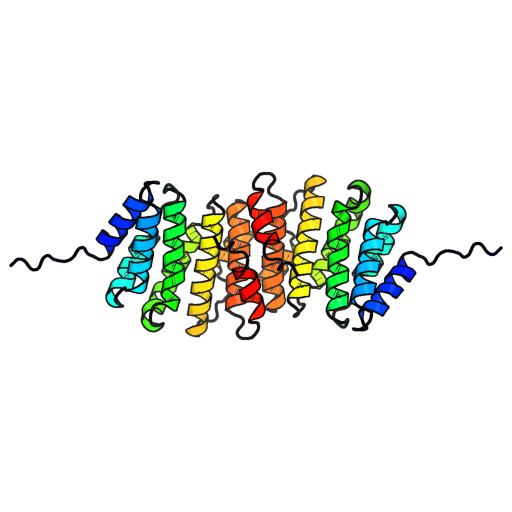.5 4.293 1 97.12 110 VAL B N 1
ATOM 2103 C CA . VAL B 1 110 ? -1.055 7.816 3.854 1 97.12 110 VAL B CA 1
ATOM 2104 C C . VAL B 1 110 ? -0.029 8.844 3.375 1 97.12 110 VAL B C 1
ATOM 2106 O O . VAL B 1 110 ? 1.147 8.766 3.738 1 97.12 110 VAL B O 1
ATOM 2109 N N . ASP B 1 111 ? -0.497 9.789 2.641 1 97.25 111 ASP B N 1
ATOM 2110 C CA . ASP B 1 111 ? 0.387 10.836 2.139 1 97.25 111 ASP B CA 1
ATOM 2111 C C . ASP B 1 111 ? 0.982 11.648 3.287 1 97.25 111 ASP B C 1
ATOM 2113 O O . ASP B 1 111 ? 2.158 12.016 3.248 1 97.25 111 ASP B O 1
ATOM 2117 N N . ALA B 1 112 ? 0.145 11.93 4.215 1 97.56 112 ALA B N 1
ATOM 2118 C CA . ALA B 1 112 ? 0.624 12.68 5.371 1 97.56 112 ALA B CA 1
ATOM 2119 C C . ALA B 1 112 ? 1.692 11.906 6.129 1 97.56 112 ALA B C 1
ATOM 2121 O O . ALA B 1 112 ? 2.738 12.453 6.484 1 97.56 112 ALA B O 1
ATOM 2122 N N . VAL B 1 113 ? 1.512 10.656 6.328 1 95.94 113 VAL B N 1
ATOM 2123 C CA . VAL B 1 113 ? 2.463 9.805 7.035 1 95.94 113 VAL B CA 1
ATOM 2124 C C . VAL B 1 113 ? 3.768 9.727 6.246 1 95.94 113 VAL B C 1
ATOM 2126 O O . VAL B 1 113 ? 4.855 9.805 6.82 1 95.94 113 VAL B O 1
ATOM 2129 N N . ARG B 1 114 ? 3.645 9.57 4.945 1 94.44 114 ARG B N 1
ATOM 2130 C CA . ARG B 1 114 ? 4.832 9.555 4.098 1 94.44 114 ARG B CA 1
ATOM 2131 C C . ARG B 1 114 ? 5.652 10.828 4.27 1 94.44 114 ARG B C 1
ATOM 2133 O O . ARG B 1 114 ? 6.867 10.766 4.465 1 94.44 114 ARG B O 1
ATOM 2140 N N . SER B 1 115 ? 4.957 11.93 4.137 1 95.62 115 SER B N 1
ATOM 2141 C CA . SER B 1 115 ? 5.621 13.227 4.246 1 95.62 115 SER B CA 1
ATOM 2142 C C . SER B 1 115 ? 6.324 13.375 5.59 1 95.62 115 SER B C 1
ATOM 2144 O O . SER B 1 115 ? 7.465 13.836 5.648 1 95.62 115 SER B O 1
ATOM 2146 N N . VAL B 1 116 ? 5.668 12.969 6.637 1 94.31 116 VAL B N 1
ATOM 2147 C CA . VAL B 1 116 ? 6.23 13.047 7.98 1 94.31 116 VAL B CA 1
ATOM 2148 C C . VAL B 1 116 ? 7.449 12.141 8.086 1 94.31 116 VAL B C 1
ATOM 2150 O O . VAL B 1 116 ? 8.469 12.523 8.664 1 94.31 116 VAL B O 1
ATOM 2153 N N . ALA B 1 117 ? 7.367 10.977 7.535 1 92.44 117 ALA B N 1
ATOM 2154 C CA . ALA B 1 117 ? 8.461 10.016 7.578 1 92.44 117 ALA B CA 1
ATOM 2155 C C . ALA B 1 117 ? 9.688 10.547 6.836 1 92.44 117 ALA B C 1
ATOM 2157 O O . ALA B 1 117 ? 10.82 10.406 7.309 1 92.44 117 ALA B O 1
ATOM 2158 N N . VAL B 1 118 ? 9.469 11.102 5.711 1 92.19 118 VAL B N 1
ATOM 2159 C CA . VAL B 1 118 ? 10.562 11.672 4.93 1 92.19 118 VAL B CA 1
ATOM 2160 C C . VAL B 1 118 ? 11.242 12.781 5.727 1 92.19 118 VAL B C 1
ATOM 2162 O O . VAL B 1 118 ? 12.477 12.828 5.805 1 92.19 118 VAL B O 1
ATOM 2165 N N . ALA B 1 119 ? 10.43 13.633 6.293 1 92.38 119 ALA B N 1
ATOM 2166 C CA . ALA B 1 119 ? 10.969 14.734 7.078 1 92.38 119 ALA B CA 1
ATOM 2167 C C . ALA B 1 119 ? 11.742 14.227 8.289 1 92.38 119 ALA B C 1
ATOM 2169 O O . ALA B 1 119 ? 12.805 14.758 8.625 1 92.38 119 ALA B O 1
ATOM 2170 N N . ALA B 1 120 ? 11.195 13.258 8.891 1 89.81 120 ALA B N 1
ATOM 2171 C CA . ALA B 1 120 ? 11.859 12.68 10.055 1 89.81 120 ALA B CA 1
ATOM 2172 C C . ALA B 1 120 ? 13.203 12.055 9.664 1 89.81 120 ALA B C 1
ATOM 2174 O O . ALA B 1 120 ? 14.203 12.227 10.367 1 89.81 120 ALA B O 1
ATOM 2175 N N . ALA B 1 121 ? 13.227 11.352 8.617 1 84.94 121 ALA B N 1
ATOM 2176 C CA . ALA B 1 121 ? 14.461 10.742 8.133 1 84.94 121 ALA B CA 1
ATOM 2177 C C . ALA B 1 121 ? 15.508 11.805 7.82 1 84.94 121 ALA B C 1
ATOM 2179 O O . ALA B 1 121 ? 16.688 11.625 8.133 1 84.94 121 ALA B O 1
ATOM 2180 N N . ALA B 1 122 ? 15.094 12.836 7.199 1 84.44 122 ALA B N 1
ATOM 2181 C CA . ALA B 1 122 ? 16 13.93 6.852 1 84.44 122 ALA B CA 1
ATOM 2182 C C . ALA B 1 122 ? 16.594 14.562 8.102 1 84.44 122 ALA B C 1
ATOM 2184 O O . ALA B 1 122 ? 17.719 15.078 8.078 1 84.44 122 ALA B O 1
ATOM 2185 N N . ALA B 1 123 ? 15.883 14.531 9.117 1 82.25 123 ALA B N 1
ATOM 2186 C CA . ALA B 1 123 ? 16.344 15.094 10.383 1 82.25 123 ALA B CA 1
ATOM 2187 C C . ALA B 1 123 ? 17.172 14.078 11.156 1 82.25 123 ALA B C 1
ATOM 2189 O O . ALA B 1 123 ? 17.594 14.336 12.289 1 82.25 123 ALA B O 1
ATOM 2190 N N . GLY B 1 124 ? 17.453 12.938 10.547 1 76.69 124 GLY B N 1
ATOM 2191 C CA . GLY B 1 124 ? 18.281 11.922 11.172 1 76.69 124 GLY B CA 1
ATOM 2192 C C . GLY B 1 124 ? 17.516 11.039 12.148 1 76.69 124 GLY B C 1
ATOM 2193 O O . GLY B 1 124 ? 18.125 10.297 12.93 1 76.69 124 GLY B O 1
ATOM 2194 N N . ARG B 1 125 ? 16.297 11.336 12.25 1 71.69 125 ARG B N 1
ATOM 2195 C CA . ARG B 1 125 ? 15.477 10.5 13.125 1 71.69 125 ARG B CA 1
ATOM 2196 C C . ARG B 1 125 ? 15.047 9.219 12.414 1 71.69 125 ARG B C 1
ATOM 2198 O O . ARG B 1 125 ? 14.664 9.25 11.242 1 71.69 125 ARG B O 1
ATOM 2205 N N . ARG B 1 126 ? 15.789 8.047 12.539 1 58.16 126 ARG B N 1
ATOM 2206 C CA . ARG B 1 126 ? 15.406 6.801 11.883 1 58.16 126 ARG B CA 1
ATOM 2207 C C . ARG B 1 126 ? 13.938 6.484 12.133 1 58.16 126 ARG B C 1
ATOM 2209 O O . ARG B 1 126 ? 13.492 6.434 13.281 1 58.16 126 ARG B O 1
ATOM 2216 N N . PRO B 1 127 ? 13.125 6.707 11.07 1 53.44 127 PRO B N 1
ATOM 2217 C CA . PRO B 1 127 ? 11.719 6.359 11.289 1 53.44 127 PRO B CA 1
ATOM 2218 C C . PRO B 1 127 ? 11.539 4.945 11.836 1 53.44 127 PRO B C 1
ATOM 2220 O O . PRO B 1 127 ? 11.961 3.975 11.203 1 53.44 127 PRO B O 1
ATOM 2223 N N . GLY B 1 128 ? 12 4.66 13.031 1 54.25 128 GLY B N 1
ATOM 2224 C CA . GLY B 1 128 ? 11.57 3.344 13.469 1 54.25 128 GLY B CA 1
ATOM 2225 C C . GLY B 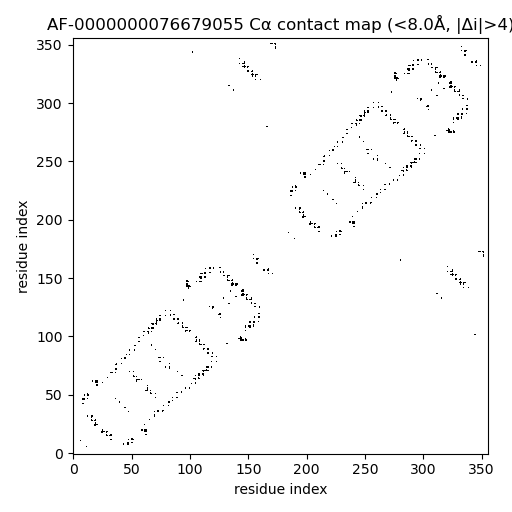1 128 ? 10.133 3.027 13.086 1 54.25 128 GLY B C 1
ATOM 2226 O O . GLY B 1 128 ? 9.422 3.891 12.57 1 54.25 128 GLY B O 1
ATOM 2227 N N . ARG B 1 129 ? 9.812 1.814 12.828 1 58.75 129 ARG B N 1
ATOM 2228 C CA . ARG B 1 129 ? 8.422 1.399 12.688 1 58.75 129 ARG B CA 1
ATOM 2229 C C . ARG B 1 129 ? 7.523 2.119 13.688 1 58.75 129 ARG B C 1
ATOM 2231 O O . ARG B 1 129 ? 7.703 1.979 14.898 1 58.75 129 ARG B O 1
ATOM 2238 N N . PRO B 1 130 ? 6.676 3.141 13.086 1 63.5 130 PRO B N 1
ATOM 2239 C CA . PRO B 1 130 ? 5.867 3.824 14.102 1 63.5 130 PRO B CA 1
ATOM 2240 C C . PRO B 1 130 ? 5.039 2.857 14.945 1 63.5 130 PRO B C 1
ATOM 2242 O O . PRO B 1 130 ? 4.199 2.129 14.414 1 63.5 130 PRO B O 1
ATOM 2245 N N . PRO B 1 131 ? 5.445 2.648 16.125 1 68.06 131 PRO B N 1
ATOM 2246 C CA . PRO B 1 131 ? 4.758 1.711 17 1 68.06 131 PRO B CA 1
ATOM 2247 C C . PRO B 1 131 ? 3.236 1.831 16.922 1 68.06 131 PRO B C 1
ATOM 2249 O O . PRO B 1 131 ? 2.535 0.817 16.891 1 68.06 131 PRO B O 1
ATOM 2252 N N . PRO B 1 132 ? 2.869 3.051 16.766 1 73.88 132 PRO B N 1
ATOM 2253 C CA . PRO B 1 132 ? 1.405 3.117 16.734 1 73.88 132 PRO B CA 1
ATOM 2254 C C . PRO B 1 132 ? 0.808 2.453 15.5 1 73.88 132 PRO B C 1
ATOM 2256 O O . PRO B 1 132 ? -0.309 1.931 15.555 1 73.88 132 PRO B O 1
ATOM 2259 N N . LEU B 1 133 ? 1.524 2.492 14.484 1 82.88 133 LEU B N 1
ATOM 2260 C CA . LEU B 1 133 ? 1.028 1.868 13.266 1 82.88 133 LEU B CA 1
ATOM 2261 C C . LEU B 1 133 ? 1.035 0.348 13.391 1 82.88 133 LEU B C 1
ATOM 2263 O O . LEU B 1 133 ? 0.086 -0.318 12.969 1 82.88 133 LEU B O 1
ATOM 2267 N N . THR B 1 134 ? 2.02 -0.136 13.984 1 80.44 134 THR B N 1
ATOM 2268 C CA . THR B 1 134 ? 2.113 -1.577 14.188 1 80.44 134 THR B CA 1
ATOM 2269 C C . THR B 1 134 ? 1.01 -2.062 15.125 1 80.44 134 THR B C 1
ATOM 2271 O O . THR B 1 134 ? 0.395 -3.102 14.883 1 80.44 134 THR B O 1
ATOM 2274 N N . ASP B 1 135 ? 0.79 -1.239 16.031 1 79.38 135 ASP B N 1
ATOM 2275 C CA . ASP B 1 135 ? -0.266 -1.58 16.984 1 79.38 135 ASP B CA 1
ATOM 2276 C C . ASP B 1 135 ? -1.631 -1.613 16.297 1 79.38 135 ASP B C 1
ATOM 2278 O O . ASP B 1 135 ? -2.439 -2.506 16.547 1 79.38 135 ASP B O 1
ATOM 2282 N N . ALA B 1 136 ? -1.836 -0.657 15.508 1 79.88 136 ALA B N 1
ATOM 2283 C CA . ALA B 1 136 ? -3.104 -0.596 14.789 1 79.88 136 ALA B CA 1
ATOM 2284 C C . ALA B 1 136 ? -3.268 -1.803 13.867 1 79.88 136 ALA B C 1
ATOM 2286 O O . ALA B 1 136 ? -4.355 -2.373 13.773 1 79.88 136 ALA B O 1
ATOM 2287 N N . LEU B 1 137 ? -2.277 -2.215 13.32 1 80.88 137 LEU B N 1
ATOM 2288 C CA . LEU B 1 137 ? -2.309 -3.342 12.398 1 80.88 137 LEU B CA 1
ATOM 2289 C C . LEU B 1 137 ? -2.568 -4.648 13.141 1 80.88 137 LEU B C 1
ATOM 2291 O O . LEU B 1 137 ? -3.334 -5.492 12.672 1 80.88 137 LEU B O 1
ATOM 2295 N N . LEU B 1 138 ? -2.043 -4.77 14.25 1 78.94 138 LEU B N 1
ATOM 2296 C CA . LEU B 1 138 ? -2.07 -6.035 14.977 1 78.94 138 LEU B CA 1
ATOM 2297 C C . LEU B 1 138 ? -3.309 -6.129 15.859 1 78.94 138 LEU B C 1
ATOM 2299 O O . LEU B 1 138 ? -3.854 -7.219 16.062 1 78.94 138 LEU B O 1
ATOM 2303 N N . HIS B 1 139 ? -3.766 -4.961 16.234 1 79.25 139 HIS B N 1
ATOM 2304 C CA . HIS B 1 139 ? -4.738 -5.047 17.328 1 79.25 139 HIS B CA 1
ATOM 2305 C C . HIS B 1 139 ? -6.074 -4.438 16.906 1 79.25 139 HIS B C 1
ATOM 2307 O O . HIS B 1 139 ? -7.102 -4.703 17.547 1 79.25 139 HIS B O 1
ATOM 2313 N N . GLU B 1 140 ? -6.066 -3.668 15.938 1 81.06 140 GLU B N 1
ATOM 2314 C CA . GLU B 1 140 ? -7.32 -3.076 15.484 1 81.06 140 GLU B CA 1
ATOM 2315 C C . GLU B 1 140 ? -8.172 -4.098 14.734 1 81.06 140 GLU B C 1
ATOM 2317 O O . GLU B 1 140 ? -7.664 -4.844 13.898 1 81.06 140 GLU B O 1
ATOM 2322 N N . GLN B 1 141 ? -9.469 -4.164 15.117 1 80.06 141 GLN B N 1
ATOM 2323 C CA . GLN B 1 141 ? -10.391 -5.086 14.453 1 80.06 141 GLN B CA 1
ATOM 2324 C C . GLN B 1 141 ? -11.109 -4.41 13.297 1 80.06 141 GLN B C 1
ATOM 2326 O O . GLN B 1 141 ? -11.711 -5.082 12.453 1 80.06 141 GLN B O 1
ATOM 2331 N N . ASP B 1 142 ? -11.047 -3.102 13.344 1 87.88 142 ASP B N 1
ATOM 2332 C CA . ASP B 1 142 ? -11.672 -2.336 12.266 1 87.88 142 ASP B CA 1
ATOM 2333 C C . ASP B 1 142 ? -10.914 -2.508 10.953 1 87.88 142 ASP B C 1
ATOM 2335 O O . ASP B 1 142 ? -9.703 -2.256 10.891 1 87.88 142 ASP B O 1
ATOM 2339 N N . GLN B 1 143 ? -11.547 -2.891 9.93 1 87.06 143 GLN B N 1
ATOM 2340 C CA . GLN B 1 143 ? -10.922 -3.188 8.648 1 87.06 143 GLN B CA 1
ATOM 2341 C C . GLN B 1 143 ? -10.297 -1.936 8.039 1 87.06 143 GLN B C 1
ATOM 2343 O O . GLN B 1 143 ? -9.242 -2.004 7.41 1 87.06 143 GLN B O 1
ATOM 2348 N N . CYS B 1 144 ? -11.008 -0.834 8.156 1 92 144 CYS B N 1
ATOM 2349 C CA . CYS B 1 144 ? -10.469 0.417 7.637 1 92 144 CYS B CA 1
ATOM 2350 C C . CYS B 1 144 ? -9.156 0.771 8.32 1 92 144 CYS B C 1
ATOM 2352 O O . CYS B 1 144 ? -8.195 1.166 7.656 1 92 144 CYS B O 1
ATOM 2354 N N . ALA B 1 145 ? -9.133 0.543 9.586 1 93 145 ALA B N 1
ATOM 2355 C CA . ALA B 1 145 ? -7.93 0.845 10.352 1 93 145 ALA B CA 1
ATOM 2356 C C . ALA B 1 145 ? -6.781 -0.083 9.961 1 93 145 ALA B C 1
ATOM 2358 O O . ALA B 1 145 ? -5.637 0.353 9.844 1 93 145 ALA B O 1
ATOM 2359 N N . GLN B 1 146 ? -7.105 -1.321 9.789 1 88.81 146 GLN B N 1
ATOM 2360 C CA . GLN B 1 146 ? -6.086 -2.287 9.391 1 88.81 146 GLN B CA 1
ATOM 2361 C C . GLN B 1 146 ? -5.496 -1.937 8.031 1 88.81 146 GLN B C 1
ATOM 2363 O O . GLN B 1 146 ? -4.273 -1.95 7.852 1 88.81 146 GLN B O 1
ATOM 2368 N N . LEU B 1 147 ? -6.312 -1.646 7.133 1 92.5 147 LEU B N 1
ATOM 2369 C CA . LEU B 1 147 ? -5.883 -1.274 5.789 1 92.5 147 LEU B CA 1
ATOM 2370 C C . LEU B 1 147 ? -5.039 -0.005 5.82 1 92.5 147 LEU B C 1
ATOM 2372 O O . LEU B 1 147 ? -3.936 0.025 5.27 1 92.5 147 LEU B O 1
ATOM 2376 N N . ALA B 1 148 ? -5.574 1 6.441 1 94.94 148 ALA B N 1
ATOM 2377 C CA . ALA B 1 148 ? -4.867 2.275 6.516 1 94.94 148 ALA B CA 1
ATOM 2378 C C . ALA B 1 148 ? -3.514 2.115 7.207 1 94.94 148 ALA B C 1
ATOM 2380 O O . ALA B 1 148 ? -2.506 2.654 6.742 1 94.94 148 ALA B O 1
ATOM 2381 N N . ALA B 1 149 ? -3.521 1.385 8.273 1 93.62 149 ALA B N 1
ATOM 2382 C CA . ALA B 1 149 ? -2.277 1.163 9.008 1 93.62 149 ALA B CA 1
ATOM 2383 C C . ALA B 1 149 ? -1.238 0.473 8.125 1 93.62 149 ALA B C 1
ATOM 2385 O O . ALA B 1 149 ? -0.066 0.856 8.125 1 93.62 149 ALA B O 1
ATOM 2386 N N . ALA B 1 150 ? -1.623 -0.519 7.434 1 92.69 150 ALA B N 1
ATOM 2387 C CA . ALA B 1 150 ? -0.712 -1.24 6.551 1 92.69 150 ALA B CA 1
ATOM 2388 C C . ALA B 1 150 ? -0.146 -0.318 5.477 1 92.69 150 ALA B C 1
ATOM 2390 O O . ALA B 1 150 ? 1.06 -0.322 5.215 1 92.69 150 ALA B O 1
ATOM 2391 N N . LEU B 1 151 ? -1.002 0.416 4.898 1 94.5 151 LEU B N 1
ATOM 2392 C CA . LEU B 1 151 ? -0.578 1.34 3.854 1 94.5 151 LEU B CA 1
ATOM 2393 C C . LEU B 1 151 ? 0.35 2.41 4.414 1 94.5 151 LEU B C 1
ATOM 2395 O O . LEU B 1 151 ? 1.341 2.775 3.779 1 94.5 151 LEU B O 1
ATOM 2399 N N . CYS B 1 152 ? -0 2.92 5.527 1 94.88 152 CYS B N 1
ATOM 2400 C CA . CYS B 1 152 ? 0.839 3.92 6.176 1 94.88 152 CYS B CA 1
ATOM 2401 C C . CYS B 1 152 ? 2.205 3.34 6.527 1 94.88 152 CYS B C 1
ATOM 2403 O O . CYS B 1 152 ? 3.229 4.008 6.359 1 94.88 152 CYS B O 1
ATOM 2405 N N . LEU B 1 153 ? 2.205 2.145 7.004 1 91.56 153 LEU B N 1
ATOM 2406 C CA . LEU B 1 153 ? 3.471 1.49 7.312 1 91.56 153 LEU B CA 1
ATOM 2407 C C . LEU B 1 153 ? 4.324 1.342 6.055 1 91.56 153 LEU B C 1
ATOM 2409 O O . LEU B 1 153 ? 5.531 1.603 6.086 1 91.56 153 LEU B O 1
ATOM 2413 N N . ALA B 1 154 ? 3.699 0.906 5.016 1 92.69 154 ALA B N 1
ATOM 2414 C CA . ALA B 1 154 ? 4.426 0.803 3.75 1 92.69 154 ALA B CA 1
ATOM 2415 C C . ALA B 1 154 ? 5.027 2.146 3.352 1 92.69 154 ALA B C 1
ATOM 2417 O O . ALA B 1 154 ? 6.188 2.215 2.936 1 92.69 154 ALA B O 1
ATOM 2418 N N . ALA B 1 155 ? 4.246 3.182 3.471 1 93.25 155 ALA B N 1
ATOM 2419 C CA . ALA B 1 155 ? 4.699 4.527 3.129 1 93.25 155 ALA B CA 1
ATOM 2420 C C . ALA B 1 155 ? 5.883 4.941 3.998 1 93.25 155 ALA B C 1
ATOM 2422 O O . ALA B 1 155 ? 6.848 5.531 3.506 1 93.25 155 ALA B O 1
ATOM 2423 N N . ALA B 1 156 ? 5.809 4.676 5.227 1 91.38 156 ALA B N 1
ATOM 2424 C CA . ALA B 1 156 ? 6.859 5.051 6.172 1 91.38 156 ALA B CA 1
ATOM 2425 C C . ALA B 1 156 ? 8.148 4.289 5.887 1 91.38 156 ALA B C 1
ATOM 2427 O O . ALA B 1 156 ? 9.242 4.867 5.926 1 91.38 156 ALA B O 1
ATOM 2428 N N . VAL B 1 157 ? 8.055 3.031 5.637 1 88 157 VAL B N 1
ATOM 2429 C CA . VAL B 1 157 ? 9.219 2.203 5.332 1 88 157 VAL B CA 1
ATOM 2430 C C . VAL B 1 157 ? 9.875 2.691 4.047 1 88 157 VAL B C 1
ATOM 2432 O O . VAL B 1 157 ? 11.102 2.844 3.986 1 88 157 VAL B O 1
ATOM 2435 N N . ASP B 1 158 ? 9.086 2.936 3.061 1 87.75 158 ASP B N 1
ATOM 2436 C CA . ASP B 1 158 ? 9.578 3.395 1.765 1 87.75 158 ASP B CA 1
ATOM 2437 C C . ASP B 1 158 ? 10.32 4.723 1.896 1 87.75 158 ASP B C 1
ATOM 2439 O O . ASP B 1 158 ? 11.312 4.961 1.205 1 87.75 158 ASP B O 1
ATOM 2443 N N . ALA B 1 159 ? 9.75 5.535 2.688 1 87.06 159 ALA B N 1
ATOM 2444 C CA . ALA B 1 159 ? 10.328 6.859 2.893 1 87.06 159 ALA B CA 1
ATOM 2445 C C . ALA B 1 159 ? 11.68 6.766 3.602 1 87.06 159 ALA B C 1
ATOM 2447 O O . ALA B 1 159 ? 12.523 7.656 3.471 1 87.06 159 ALA B O 1
ATOM 2448 N N . SER B 1 160 ? 11.836 5.816 4.375 1 75.81 160 SER B N 1
ATOM 2449 C CA . SER B 1 160 ? 13.047 5.676 5.176 1 75.81 160 SER B CA 1
ATOM 2450 C C . SER B 1 160 ? 14.188 5.082 4.352 1 75.81 160 SER B C 1
ATOM 2452 O O . SER B 1 160 ? 15.32 4.988 4.828 1 75.81 160 SER B O 1
ATOM 2454 N N . ASP B 1 161 ? 13.898 4.508 3.219 1 64.81 161 ASP B N 1
ATOM 2455 C CA . ASP B 1 161 ? 14.938 3.861 2.424 1 64.81 161 ASP B CA 1
ATOM 2456 C C . ASP B 1 161 ? 15.727 4.887 1.621 1 64.81 161 ASP B C 1
ATOM 2458 O O . ASP B 1 161 ? 15.203 5.504 0.692 1 64.81 161 ASP B O 1
ATOM 2462 N N . PRO B 1 162 ? 16.781 5.359 2.096 1 54.91 162 PRO B N 1
ATOM 2463 C CA . PRO B 1 162 ? 17.625 6.285 1.338 1 54.91 162 PRO B CA 1
ATOM 2464 C C . PRO B 1 162 ? 17.875 5.816 -0.093 1 54.91 162 PRO B C 1
ATOM 2466 O O . PRO B 1 162 ? 18.156 6.633 -0.972 1 54.91 162 PRO B O 1
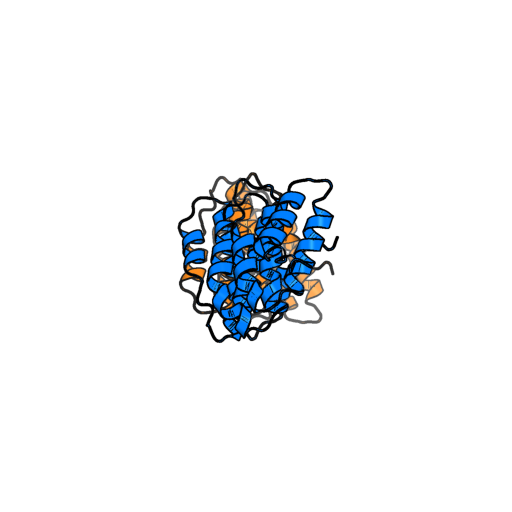ATOM 2469 N N . GLY B 1 163 ? 17.891 4.594 -0.381 1 51.78 163 GLY B N 1
ATOM 2470 C CA . GLY B 1 163 ? 18.438 4.078 -1.629 1 51.78 163 GLY B CA 1
ATOM 2471 C C . GLY B 1 163 ? 17.375 3.836 -2.684 1 51.78 163 GLY B C 1
ATOM 2472 O O . GLY B 1 163 ? 17.688 3.619 -3.855 1 51.78 163 GLY B O 1
ATOM 2473 N N . ASP B 1 164 ? 16.031 3.508 -2.469 1 46.28 164 ASP B N 1
ATOM 2474 C CA . ASP B 1 164 ? 15.211 2.975 -3.549 1 46.28 164 ASP B CA 1
ATOM 2475 C C . ASP B 1 164 ? 14.195 4.008 -4.023 1 46.28 164 ASP B C 1
ATOM 2477 O O . ASP B 1 164 ? 13.125 4.16 -3.422 1 46.28 164 ASP B O 1
ATOM 2481 N N . PRO B 1 165 ? 14.516 4.91 -4.789 1 43.97 165 PRO B N 1
ATOM 2482 C CA . PRO B 1 165 ? 13.633 5.938 -5.344 1 43.97 165 PRO B CA 1
ATOM 2483 C C . PRO B 1 165 ? 12.344 5.352 -5.93 1 43.97 165 PRO B C 1
ATOM 2485 O O . PRO B 1 165 ? 11.305 6.012 -5.922 1 43.97 165 PRO B O 1
ATOM 2488 N N . ASP B 1 166 ? 12.359 4.301 -6.582 1 42.75 166 ASP B N 1
ATOM 2489 C CA . ASP B 1 166 ? 11.281 3.723 -7.387 1 42.75 166 ASP B CA 1
ATOM 2490 C C . ASP B 1 166 ? 10.094 3.324 -6.508 1 42.75 166 ASP B C 1
ATOM 2492 O O . ASP B 1 166 ? 8.953 3.295 -6.977 1 42.75 166 ASP B O 1
ATOM 2496 N N . LEU B 1 167 ? 10.266 3.012 -5.348 1 42.12 167 LEU B N 1
ATOM 2497 C CA . LEU B 1 167 ? 9.195 2.594 -4.453 1 42.12 167 LEU B CA 1
ATOM 2498 C C . LEU B 1 167 ? 8.234 3.75 -4.176 1 42.12 167 LEU B C 1
ATOM 2500 O O . LEU B 1 167 ? 7.016 3.564 -4.172 1 42.12 167 LEU B O 1
ATOM 2504 N N . ALA B 1 168 ? 8.766 4.996 -3.975 1 42.38 168 ALA B N 1
ATOM 2505 C CA . ALA B 1 168 ? 7.965 6.199 -3.771 1 42.38 168 ALA B CA 1
ATOM 2506 C C . ALA B 1 168 ? 6.996 6.418 -4.93 1 42.38 168 ALA B C 1
ATOM 2508 O O . ALA B 1 168 ? 5.855 6.832 -4.723 1 42.38 168 ALA B O 1
ATOM 2509 N N . ARG B 1 169 ? 7.484 6.305 -6.09 1 43.81 169 ARG B N 1
ATOM 2510 C CA . ARG B 1 169 ? 6.691 6.496 -7.301 1 43.81 169 ARG B CA 1
ATOM 2511 C C . ARG B 1 169 ? 5.504 5.539 -7.332 1 43.81 169 ARG B C 1
ATOM 2513 O O . ARG B 1 169 ? 4.406 5.918 -7.742 1 43.81 169 ARG B O 1
ATOM 2520 N N . HIS B 1 170 ? 5.656 4.332 -6.922 1 41.09 170 HIS B N 1
ATOM 2521 C CA . HIS B 1 170 ? 4.594 3.334 -6.953 1 41.09 170 HIS B CA 1
ATOM 2522 C C . HIS B 1 170 ? 3.486 3.678 -5.961 1 41.09 170 HIS B C 1
ATOM 2524 O O . HIS B 1 170 ? 2.303 3.502 -6.258 1 41.09 170 HIS B O 1
ATOM 2530 N N . LEU B 1 171 ? 3.947 4.227 -4.906 1 42.97 171 LEU B N 1
ATOM 2531 C CA . LEU B 1 171 ? 2.986 4.629 -3.887 1 42.97 171 LEU B CA 1
ATOM 2532 C C . LEU B 1 171 ? 2.273 5.918 -4.293 1 42.97 171 LEU B C 1
ATOM 2534 O O . LEU B 1 171 ? 1.125 6.145 -3.902 1 42.97 171 LEU B O 1
ATOM 2538 N N . ARG B 1 172 ? 2.959 6.953 -5.074 1 41.28 172 ARG B N 1
ATOM 2539 C CA . ARG B 1 172 ? 2.402 8.211 -5.566 1 41.28 172 ARG B CA 1
ATOM 2540 C C . ARG B 1 172 ? 1.502 7.973 -6.773 1 41.28 172 ARG B C 1
ATOM 2542 O O . ARG B 1 172 ? 0.551 8.727 -7.004 1 41.28 172 ARG B O 1
ATOM 2549 N N . GLY B 1 173 ? 1.967 7.328 -7.711 1 38.62 173 GLY B N 1
ATOM 2550 C CA . GLY B 1 173 ? 1.32 7.141 -9 1 38.62 173 GLY B CA 1
ATOM 2551 C C . GLY B 1 173 ? -0.113 6.656 -8.883 1 38.62 173 GLY B C 1
ATOM 2552 O O . GLY B 1 173 ? -0.785 6.441 -9.891 1 38.62 173 GLY B O 1
ATOM 2553 N N . SER B 1 174 ? -0.568 6.223 -7.805 1 33.78 174 SER B N 1
ATOM 2554 C CA . SER B 1 174 ? -1.985 5.879 -7.77 1 33.78 174 SER B CA 1
ATOM 2555 C C . SER B 1 174 ? -2.855 7.125 -7.633 1 33.78 174 SER B C 1
ATOM 2557 O O . SER B 1 174 ? -4.023 7.031 -7.254 1 33.78 174 SER B O 1
ATOM 2559 N N . SER B 1 175 ? -2.273 8.336 -7.625 1 30.39 175 SER B N 1
ATOM 2560 C CA . SER B 1 175 ? -3.166 9.484 -7.684 1 30.39 175 SER B CA 1
ATOM 2561 C C . SER B 1 175 ? -3.762 9.656 -9.078 1 30.39 175 SER B C 1
ATOM 2563 O O . SER B 1 175 ? -3.029 9.719 -10.07 1 30.39 175 SER B O 1
ATOM 2565 N N . PRO B 1 176 ? -5.027 9.352 -9.281 1 25.61 176 PRO B N 1
ATOM 2566 C CA . PRO B 1 176 ? -5.648 9.734 -10.555 1 25.61 176 PRO B CA 1
ATOM 2567 C C . PRO B 1 176 ? -5.523 11.227 -10.852 1 25.61 176 PRO B C 1
ATOM 2569 O O . PRO B 1 176 ? -5.469 12.039 -9.922 1 25.61 176 PRO B O 1
ATOM 2572 N N . ALA B 1 177 ? -4.668 11.75 -11.883 1 29.2 177 ALA B N 1
ATOM 2573 C CA . ALA B 1 177 ? -4.867 13.086 -12.438 1 29.2 177 ALA B CA 1
ATOM 2574 C C . ALA B 1 177 ? -6.352 13.398 -12.609 1 29.2 177 ALA B C 1
ATOM 2576 O O . ALA B 1 177 ? -7.09 12.609 -13.211 1 29.2 177 ALA B O 1
ATOM 2577 N N . SER B 1 178 ? -6.91 14.359 -11.828 1 22.44 178 SER B N 1
ATOM 2578 C CA . SER B 1 178 ? -8.023 15.07 -12.453 1 22.44 178 SER B CA 1
ATOM 2579 C C . SER B 1 178 ? -7.625 15.641 -13.805 1 22.44 178 SER B C 1
ATOM 2581 O O . SER B 1 178 ? -6.504 16.125 -13.977 1 22.44 178 SER B O 1
#

Secondary structure (DSSP, 8-state):
--------HHHHHHHHHHHHTSTTTHHHHHHHHHHHHHH--GGGHHHHHHHHTT--TTS-HHHHHHHHHHHHHHHHHS-HHHHGGGHHHHHHHHHTTTT---HHHHHHHHHHHHHHHHHHHHTT------HHHHHHHHH---HHHHHHHHHHHHHHHHHH-SS-HHHHHHHHTTS---/--------HHHHHHHHHHHHTSTTTHHHHHHHHHHHHHH--GGGHHHHHHHHTT--TTS-HHHHHHHHHHHHHHHHHS-HHHHGGGHHHHHHHHHTTTT---HHHHHHHHHHHHHHHHHHHHTT------HHHHHHHHH---HHHHHHHHHHHHHHHHHH-SS-HHHHHHHHTTS---

Organism: Ananas comosus (NCBI:txid4615)

InterPro domains:
  IPR011989 Armadillo-like helical [G3DSA:1.25.10.10] (8-173)
  IPR016024 Armadillo-type fold [SSF48371] (29-159)
  IPR033337 MT-associated protein TORTIFOLIA1/SINE1-2 [PTHR31355] (9-168)
  IPR057600 TORTIFOLIA1/SINE1-2, N-terminal [PF24714] (10-164)